Protein AF-X0XQI9-F1 (afdb_monomer_lite)

Structure (mmCIF, N/CA/C/O backbone):
data_AF-X0XQI9-F1
#
_entry.id   AF-X0XQI9-F1
#
loop_
_atom_site.group_PDB
_atom_site.id
_atom_site.type_symbol
_atom_site.label_atom_id
_atom_site.label_alt_id
_atom_site.label_comp_id
_atom_site.label_asym_id
_atom_site.label_entity_id
_atom_site.label_seq_id
_atom_site.pdbx_PDB_ins_code
_atom_site.Cartn_x
_atom_site.Cartn_y
_atom_site.Cartn_z
_atom_site.occupancy
_atom_site.B_iso_or_equiv
_atom_site.auth_seq_id
_atom_site.auth_comp_id
_atom_site.auth_asym_id
_atom_site.auth_atom_id
_atom_site.pdbx_PDB_model_num
ATOM 1 N N . ASN A 1 1 ? 28.203 -11.768 -22.703 1.00 78.81 1 ASN A N 1
ATOM 2 C CA . ASN A 1 1 ? 27.699 -11.553 -24.086 1.00 78.81 1 ASN A CA 1
ATOM 3 C C . ASN A 1 1 ? 28.537 -12.209 -25.197 1.00 78.81 1 ASN A C 1
ATOM 5 O O . ASN A 1 1 ? 28.387 -11.831 -26.352 1.00 78.81 1 ASN A O 1
ATOM 9 N N . SER A 1 2 ? 29.379 -13.210 -24.910 1.00 79.00 2 SER A N 1
ATOM 10 C CA . SER A 1 2 ? 30.274 -13.832 -25.907 1.00 79.00 2 SER A CA 1
ATOM 11 C C . SER A 1 2 ? 29.548 -14.669 -26.968 1.00 79.00 2 SER A C 1
ATOM 13 O O . SER A 1 2 ? 29.953 -14.657 -28.125 1.00 79.00 2 SER A O 1
ATOM 15 N N . LEU A 1 3 ? 28.461 -15.357 -26.597 1.00 85.12 3 LEU A N 1
ATOM 16 C CA . LEU A 1 3 ? 27.652 -16.151 -27.530 1.00 85.12 3 LEU A CA 1
ATOM 17 C C . LEU A 1 3 ? 26.965 -15.277 -28.589 1.00 85.12 3 LEU A C 1
ATOM 19 O O . LEU A 1 3 ? 27.080 -15.564 -29.774 1.00 85.12 3 LEU A O 1
ATOM 23 N N . LEU A 1 4 ? 26.305 -14.193 -28.161 1.00 86.00 4 LEU A N 1
ATOM 24 C CA . LEU A 1 4 ? 25.612 -13.268 -29.064 1.00 86.00 4 LEU A CA 1
ATOM 25 C C . LEU A 1 4 ? 26.575 -12.647 -30.079 1.00 86.00 4 LEU A C 1
ATOM 27 O O . LEU A 1 4 ? 26.269 -12.611 -31.264 1.00 86.00 4 LEU A O 1
ATOM 31 N N . ARG A 1 5 ? 27.745 -12.179 -29.617 1.00 83.00 5 ARG A N 1
ATOM 32 C CA . ARG A 1 5 ? 28.761 -11.602 -30.508 1.00 83.00 5 ARG A CA 1
ATOM 33 C C . ARG A 1 5 ? 29.170 -12.616 -31.573 1.00 83.00 5 ARG A C 1
ATOM 35 O O . ARG A 1 5 ? 28.972 -12.335 -32.744 1.00 83.00 5 ARG A O 1
ATOM 42 N N . ARG A 1 6 ? 29.537 -13.834 -31.156 1.00 87.31 6 ARG A N 1
ATOM 43 C CA . ARG A 1 6 ? 29.894 -14.935 -32.063 1.00 87.31 6 ARG A CA 1
ATOM 44 C C . ARG A 1 6 ? 28.815 -15.240 -33.101 1.00 87.31 6 ARG A C 1
ATOM 46 O O . ARG A 1 6 ? 29.120 -15.447 -34.266 1.00 87.31 6 ARG A O 1
ATOM 53 N N . GLN A 1 7 ? 27.553 -15.285 -32.679 1.00 90.00 7 GLN A N 1
ATOM 54 C CA . GLN A 1 7 ? 26.430 -15.565 -33.579 1.00 90.00 7 GLN A CA 1
ATOM 55 C C . GLN A 1 7 ? 26.201 -14.455 -34.606 1.00 90.00 7 GLN A C 1
ATOM 57 O O . GLN A 1 7 ? 25.703 -14.728 -35.692 1.00 90.00 7 GLN A O 1
ATOM 62 N N . LEU A 1 8 ? 26.571 -13.220 -34.272 1.00 91.25 8 LEU A N 1
ATOM 63 C CA . LEU A 1 8 ? 26.420 -12.072 -35.152 1.00 91.25 8 LEU A CA 1
ATOM 64 C C . LEU A 1 8 ? 27.721 -11.694 -35.876 1.00 91.25 8 LEU A C 1
ATOM 66 O O . LEU A 1 8 ? 27.702 -10.721 -36.616 1.00 91.25 8 LEU A O 1
ATOM 70 N N . ASP A 1 9 ? 28.846 -12.391 -35.694 1.00 89.56 9 ASP A N 1
ATOM 71 C CA . ASP A 1 9 ? 30.149 -11.957 -36.236 1.00 89.56 9 ASP A CA 1
ATOM 72 C C . ASP A 1 9 ? 30.117 -11.741 -37.760 1.00 89.56 9 ASP A C 1
ATOM 74 O O . ASP A 1 9 ? 30.654 -10.744 -38.249 1.00 89.56 9 ASP A O 1
ATOM 78 N N . ALA A 1 10 ? 29.421 -12.628 -38.482 1.00 91.56 10 ALA A N 1
ATOM 79 C CA . ALA A 1 10 ? 29.258 -12.588 -39.936 1.00 91.56 10 ALA A CA 1
ATOM 80 C C . ALA A 1 10 ? 28.169 -11.612 -40.432 1.00 91.56 10 ALA A C 1
ATOM 82 O O . ALA A 1 10 ? 28.030 -11.424 -41.637 1.00 91.56 10 ALA A O 1
ATOM 83 N N . VAL A 1 11 ? 27.393 -11.000 -39.530 1.00 92.88 11 VAL A N 1
ATOM 84 C CA . VAL A 1 11 ? 26.334 -10.042 -39.884 1.00 92.88 11 VAL A CA 1
ATOM 85 C C . VAL A 1 11 ? 26.951 -8.654 -40.068 1.00 92.88 11 VAL A C 1
ATOM 87 O O . VAL A 1 11 ? 27.634 -8.145 -39.166 1.00 92.88 11 VAL A O 1
ATOM 90 N N . ALA A 1 12 ? 26.713 -8.047 -41.234 1.00 91.44 12 ALA A N 1
ATOM 91 C CA . ALA A 1 12 ? 27.174 -6.700 -41.567 1.00 91.44 12 ALA A CA 1
ATOM 92 C C . ALA A 1 12 ? 26.552 -5.652 -40.633 1.00 91.44 12 ALA A C 1
ATOM 94 O O . ALA A 1 12 ? 25.431 -5.830 -40.172 1.00 91.44 12 ALA A O 1
ATOM 95 N N . ASP A 1 13 ? 27.250 -4.546 -40.361 1.00 84.88 13 ASP A N 1
ATOM 96 C CA . ASP A 1 13 ? 26.846 -3.582 -39.319 1.00 84.88 13 ASP A CA 1
ATOM 97 C C . ASP A 1 13 ? 25.447 -2.988 -39.527 1.00 84.88 13 ASP A C 1
ATOM 99 O O . ASP A 1 13 ? 24.700 -2.842 -38.561 1.00 84.88 13 ASP A O 1
ATOM 103 N N . GLY A 1 14 ? 25.055 -2.743 -40.780 1.00 85.00 14 GLY A N 1
ATOM 104 C CA . GLY A 1 14 ? 23.719 -2.251 -41.135 1.00 85.00 14 GLY A CA 1
ATOM 105 C C . GLY A 1 14 ? 22.587 -3.278 -41.000 1.00 85.00 14 GLY A C 1
ATOM 106 O O . GLY A 1 14 ? 21.424 -2.911 -41.108 1.00 85.00 14 GLY A O 1
ATOM 107 N N . GLU A 1 15 ? 22.902 -4.551 -40.748 1.00 91.25 15 GLU A N 1
ATOM 108 C CA . GLU A 1 15 ? 21.934 -5.658 -40.691 1.00 91.25 15 GLU A CA 1
ATOM 109 C C . GLU A 1 15 ? 21.766 -6.225 -39.270 1.00 91.25 15 GLU A C 1
ATOM 111 O O . GLU A 1 15 ? 21.081 -7.223 -39.053 1.00 91.25 15 GLU A O 1
ATOM 116 N N . ARG A 1 16 ? 22.366 -5.580 -38.261 1.00 94.81 16 ARG A N 1
ATOM 117 C CA . ARG A 1 16 ? 22.361 -6.033 -36.855 1.00 94.81 16 ARG A CA 1
ATOM 118 C C . ARG A 1 16 ? 21.150 -5.534 -36.067 1.00 94.81 16 ARG A C 1
ATOM 120 O O . ARG A 1 16 ? 21.260 -5.288 -34.863 1.00 94.81 16 ARG A O 1
ATOM 127 N N . SER A 1 17 ? 20.011 -5.351 -36.733 1.00 95.19 17 SER A N 1
ATOM 128 C CA . SER A 1 17 ? 18.777 -4.906 -36.084 1.00 95.19 17 SER A CA 1
ATOM 129 C C . SER A 1 17 ? 18.359 -5.884 -34.990 1.00 95.19 17 SER A C 1
ATOM 131 O O . SER A 1 17 ? 18.402 -7.101 -35.181 1.00 95.19 17 SER A O 1
ATOM 133 N N . ALA A 1 18 ? 17.923 -5.359 -33.855 1.00 94.94 18 ALA A N 1
ATOM 134 C CA . ALA A 1 18 ? 17.423 -6.137 -32.739 1.00 94.94 18 ALA A CA 1
ATOM 135 C C . ALA A 1 18 ? 16.281 -5.405 -32.039 1.00 94.94 18 ALA A C 1
ATOM 137 O O . ALA A 1 18 ? 16.065 -4.206 -32.206 1.00 94.94 18 ALA A O 1
ATOM 138 N N . GLN A 1 19 ? 15.553 -6.141 -31.209 1.00 96.00 19 GLN A N 1
ATOM 139 C CA . GLN A 1 19 ? 14.561 -5.550 -30.329 1.00 96.00 19 GLN A CA 1
ATOM 140 C C . GLN A 1 19 ? 14.581 -6.224 -28.967 1.00 96.00 19 GLN A C 1
ATOM 142 O O . GLN A 1 19 ? 14.690 -7.448 -28.862 1.00 96.00 19 GLN A O 1
ATOM 147 N N . PHE A 1 20 ? 14.417 -5.426 -27.919 1.00 96.00 20 PHE A N 1
ATOM 148 C CA . PHE A 1 20 ? 14.023 -5.942 -26.619 1.00 96.00 20 PHE A CA 1
ATOM 149 C C . PHE A 1 20 ? 12.506 -5.942 -26.501 1.00 96.00 20 PHE A C 1
ATOM 151 O O . PHE A 1 20 ? 11.838 -4.986 -26.889 1.00 96.00 20 PHE A O 1
ATOM 158 N N . VAL A 1 21 ? 11.970 -7.022 -25.936 1.00 96.75 21 VAL A N 1
ATOM 159 C CA . VAL A 1 21 ? 10.534 -7.232 -25.738 1.00 96.75 21 VAL A CA 1
ATOM 160 C C . VAL A 1 21 ? 10.293 -7.578 -24.275 1.00 96.75 21 VAL A C 1
ATOM 162 O O . VAL A 1 21 ? 10.964 -8.445 -23.720 1.00 96.75 21 VAL A O 1
ATOM 165 N N . CYS A 1 22 ? 9.345 -6.898 -23.635 1.00 96.56 22 CYS A N 1
ATOM 166 C CA . CYS A 1 22 ? 8.870 -7.219 -22.291 1.00 96.56 22 CYS A CA 1
ATOM 167 C C . CYS A 1 22 ? 7.381 -7.507 -22.374 1.00 96.56 22 CYS A C 1
ATOM 169 O O . CYS A 1 22 ? 6.627 -6.689 -22.896 1.00 96.56 22 CYS A O 1
ATOM 171 N N . VAL A 1 23 ? 6.963 -8.647 -21.828 1.00 97.44 23 VAL A N 1
ATOM 172 C CA . VAL A 1 23 ? 5.553 -8.916 -21.563 1.00 97.44 23 VAL A CA 1
ATOM 173 C C . VAL A 1 23 ? 5.329 -8.817 -20.061 1.00 97.44 23 VAL A C 1
ATOM 175 O O . VAL A 1 23 ? 5.962 -9.542 -19.295 1.00 97.44 23 VAL A O 1
ATOM 178 N N . ALA A 1 24 ? 4.449 -7.913 -19.644 1.00 96.56 24 ALA A N 1
ATOM 179 C CA . ALA A 1 24 ? 3.952 -7.849 -18.277 1.00 96.56 24 ALA A CA 1
ATOM 180 C C . ALA A 1 24 ? 2.593 -8.550 -18.220 1.00 96.56 24 ALA A C 1
ATOM 182 O O . ALA A 1 24 ? 1.775 -8.376 -19.122 1.00 96.56 24 ALA A O 1
ATOM 183 N N . ALA A 1 25 ? 2.347 -9.325 -17.166 1.00 95.75 25 ALA A N 1
ATOM 184 C CA . ALA A 1 25 ? 1.085 -10.021 -16.944 1.00 95.75 25 ALA A CA 1
ATOM 185 C C . ALA A 1 25 ? 0.472 -9.594 -15.605 1.00 95.75 25 ALA A C 1
ATOM 187 O O . ALA A 1 25 ? 1.177 -9.496 -14.601 1.00 95.75 25 ALA A O 1
ATOM 188 N N . LEU A 1 26 ? -0.837 -9.359 -15.599 1.00 93.81 26 LEU A N 1
ATOM 189 C CA . LEU A 1 26 ? -1.641 -9.038 -14.427 1.00 93.81 26 LEU A CA 1
ATOM 190 C C . LEU A 1 26 ? -2.776 -10.054 -14.317 1.00 93.81 26 LEU A C 1
ATOM 192 O O . LEU A 1 26 ? -3.633 -10.126 -15.197 1.00 93.81 26 LEU A O 1
ATOM 196 N N . ALA A 1 27 ? -2.772 -10.828 -13.234 1.00 92.06 27 ALA A N 1
ATOM 197 C CA . ALA A 1 27 ? -3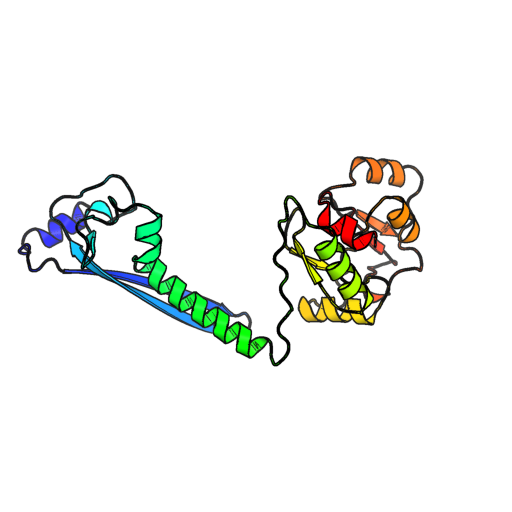.793 -11.824 -12.939 1.00 92.06 27 ALA A CA 1
ATOM 198 C C . ALA A 1 27 ? -4.671 -11.353 -11.775 1.00 92.06 27 ALA A C 1
ATOM 200 O O . ALA A 1 27 ? -4.164 -10.989 -10.712 1.00 92.06 27 ALA A O 1
ATOM 201 N N . PHE A 1 28 ? -5.985 -11.374 -11.977 1.00 84.25 28 PHE A N 1
ATOM 202 C CA . PHE A 1 28 ? -6.972 -11.039 -10.960 1.00 84.25 28 PHE A CA 1
ATOM 203 C C . PHE A 1 28 ? -7.476 -12.297 -10.236 1.00 84.25 28 PHE A C 1
ATOM 205 O O . PHE A 1 28 ? -7.548 -13.370 -10.837 1.00 84.25 28 PHE A O 1
ATOM 212 N N . PRO A 1 29 ? -7.895 -12.183 -8.959 1.00 80.94 29 PRO A N 1
ATOM 213 C CA . PRO A 1 29 ? -8.465 -13.308 -8.211 1.00 80.94 29 PRO A CA 1
ATOM 214 C C . PRO A 1 29 ? -9.736 -13.912 -8.825 1.00 80.94 29 PRO A C 1
ATOM 216 O O . PRO A 1 29 ? -10.082 -15.042 -8.506 1.00 80.94 29 PRO A O 1
ATOM 219 N N . ASP A 1 30 ? -10.438 -13.165 -9.680 1.00 82.19 30 ASP A N 1
ATOM 220 C CA . ASP A 1 30 ? -11.626 -13.627 -10.408 1.00 82.19 30 ASP A CA 1
ATOM 221 C C . ASP A 1 30 ? -11.290 -14.394 -11.702 1.00 82.19 30 ASP A C 1
ATOM 223 O O . ASP A 1 30 ? -12.188 -14.756 -12.459 1.00 82.19 30 ASP A O 1
ATOM 227 N N . GLY A 1 31 ? -10.003 -14.648 -11.958 1.00 86.31 31 GLY A N 1
ATOM 228 C CA . GLY A 1 31 ? -9.518 -15.397 -13.114 1.00 86.31 31 GLY A CA 1
ATOM 229 C C . GLY A 1 31 ? -9.230 -14.547 -14.350 1.00 86.31 31 GLY A C 1
ATOM 230 O O . GLY A 1 31 ? -8.713 -15.081 -15.332 1.00 86.31 31 GLY A O 1
ATOM 231 N N . ARG A 1 32 ? -9.507 -13.235 -14.335 1.00 88.06 32 ARG A N 1
ATOM 232 C CA . ARG A 1 32 ? -9.148 -12.365 -15.463 1.00 88.06 32 ARG A CA 1
ATOM 233 C C . ARG A 1 32 ? -7.635 -12.201 -15.568 1.00 88.06 32 ARG A C 1
ATOM 235 O O . ARG A 1 32 ? -6.943 -12.006 -14.570 1.00 88.06 32 ARG A O 1
ATOM 242 N N . LEU A 1 33 ? -7.134 -12.244 -16.798 1.00 93.25 33 LEU A N 1
ATOM 243 C CA . LEU A 1 33 ? -5.720 -12.108 -17.123 1.00 93.25 33 LEU A CA 1
ATOM 244 C C . LEU A 1 33 ? -5.544 -11.011 -18.169 1.00 93.25 33 LEU A C 1
ATOM 246 O O . LEU A 1 33 ? -6.180 -11.043 -19.220 1.00 93.25 33 LEU A O 1
ATOM 250 N N . TYR A 1 34 ? -4.641 -10.078 -17.894 1.00 94.31 34 TYR A N 1
ATOM 251 C CA . TYR A 1 34 ? -4.245 -9.036 -18.831 1.00 94.31 34 TYR A CA 1
ATOM 252 C C . TYR A 1 34 ? -2.754 -9.134 -19.089 1.00 94.31 34 TYR A C 1
ATOM 254 O O . TYR A 1 34 ? -1.964 -9.332 -18.168 1.00 94.31 34 TYR A O 1
ATOM 262 N N . THR A 1 35 ? -2.362 -8.960 -20.344 1.00 97.06 35 THR A N 1
ATOM 263 C CA . THR A 1 35 ? -0.955 -8.896 -20.727 1.00 97.06 35 THR A CA 1
ATOM 264 C C . THR A 1 35 ? -0.696 -7.641 -21.529 1.00 97.06 35 THR A C 1
ATOM 266 O O . THR A 1 35 ? -1.463 -7.316 -22.434 1.00 97.06 35 THR A O 1
ATOM 269 N N . THR A 1 36 ? 0.410 -6.967 -21.248 1.00 97.75 36 THR A N 1
ATOM 270 C CA . THR A 1 36 ? 0.906 -5.868 -22.074 1.00 97.75 36 THR A CA 1
ATOM 271 C C . THR A 1 36 ? 2.274 -6.218 -22.613 1.00 97.75 36 THR A C 1
ATOM 273 O O . THR A 1 36 ? 3.059 -6.896 -21.955 1.00 97.75 36 THR A O 1
ATOM 276 N N . ARG A 1 37 ? 2.555 -5.767 -23.833 1.00 97.81 37 ARG A N 1
ATOM 277 C CA . ARG A 1 37 ? 3.814 -6.015 -24.523 1.00 97.81 37 ARG A CA 1
ATOM 278 C C . ARG A 1 37 ? 4.457 -4.679 -24.853 1.00 97.81 37 ARG A C 1
ATOM 280 O O . ARG A 1 37 ? 3.886 -3.894 -25.599 1.00 97.81 37 ARG A O 1
ATOM 287 N N . GLY A 1 38 ? 5.617 -4.426 -24.268 1.00 97.06 38 GLY A N 1
ATOM 288 C CA . GLY A 1 38 ? 6.461 -3.292 -24.605 1.00 97.06 38 GLY A CA 1
ATOM 289 C C . GLY A 1 38 ? 7.634 -3.749 -25.452 1.00 97.06 38 GLY A C 1
ATOM 290 O O . GLY A 1 38 ? 8.214 -4.807 -25.203 1.00 97.06 38 GLY A O 1
ATOM 291 N N . GLU A 1 39 ? 7.976 -2.950 -26.453 1.00 97.38 39 GLU A N 1
ATOM 292 C CA . GLU A 1 39 ? 9.070 -3.223 -27.376 1.00 97.38 39 GLU A CA 1
ATOM 293 C C . GLU A 1 39 ? 9.970 -1.999 -27.476 1.00 97.38 39 GLU A C 1
ATOM 295 O O . GLU A 1 39 ? 9.509 -0.865 -27.380 1.00 97.38 39 GLU A O 1
ATOM 300 N N . CYS A 1 40 ? 11.261 -2.239 -27.659 1.00 97.00 40 CYS A N 1
ATOM 301 C CA . CYS A 1 40 ? 12.231 -1.206 -27.974 1.00 97.00 40 CYS A CA 1
ATOM 302 C C . CYS A 1 40 ? 13.148 -1.753 -29.060 1.00 97.00 40 CYS A C 1
ATOM 304 O O . CYS A 1 40 ? 13.773 -2.799 -28.864 1.00 97.00 40 CYS A O 1
ATOM 306 N N . ARG A 1 41 ? 13.160 -1.080 -30.209 1.00 97.25 41 ARG A N 1
ATOM 307 C CA . ARG A 1 41 ? 13.982 -1.427 -31.368 1.00 97.25 41 ARG A CA 1
ATOM 308 C C . ARG A 1 41 ? 15.323 -0.711 -31.300 1.00 97.25 41 ARG A C 1
ATOM 310 O O . ARG A 1 41 ? 15.459 0.300 -30.612 1.00 97.25 41 ARG A O 1
ATOM 317 N N . GLY A 1 42 ? 16.308 -1.298 -31.955 1.00 96.00 42 GLY A N 1
ATOM 318 C CA . GLY A 1 42 ? 17.670 -0.809 -31.969 1.00 96.00 42 GLY A CA 1
ATOM 319 C C . GLY A 1 42 ? 18.576 -1.716 -32.781 1.00 96.00 42 GLY A C 1
ATOM 320 O O . GLY A 1 42 ? 18.129 -2.565 -33.557 1.00 96.00 42 GLY A O 1
ATOM 321 N N . VAL A 1 43 ? 19.871 -1.585 -32.541 1.00 96.00 43 VAL A N 1
ATOM 322 C CA . VAL A 1 43 ? 20.911 -2.400 -33.165 1.00 96.00 43 VAL A CA 1
ATOM 323 C C . VAL A 1 43 ? 21.855 -2.973 -32.116 1.00 96.00 43 VAL A C 1
ATOM 325 O O . VAL A 1 43 ? 22.035 -2.414 -31.032 1.00 96.00 43 VAL A O 1
ATOM 328 N N . ILE A 1 44 ? 22.470 -4.111 -32.435 1.00 96.06 44 ILE A N 1
ATOM 329 C CA . ILE A 1 44 ? 23.515 -4.710 -31.603 1.00 96.06 44 ILE A CA 1
ATOM 330 C C . ILE A 1 44 ? 24.883 -4.240 -32.086 1.00 96.06 44 ILE A C 1
ATOM 332 O O . ILE A 1 44 ? 25.317 -4.595 -33.180 1.00 96.06 44 ILE A O 1
ATOM 336 N N . LEU A 1 45 ? 25.602 -3.511 -31.239 1.00 94.12 45 LEU A N 1
ATOM 337 C CA . LEU A 1 45 ? 26.974 -3.083 -31.487 1.00 94.12 45 LEU A CA 1
ATOM 338 C C . LEU A 1 45 ? 27.944 -4.276 -31.512 1.00 94.12 45 LEU A C 1
ATOM 340 O O . LEU A 1 45 ? 27.672 -5.351 -30.966 1.00 94.12 45 LEU A O 1
ATOM 344 N N . ARG A 1 46 ? 29.108 -4.096 -32.146 1.00 91.56 46 ARG A N 1
ATOM 345 C CA . ARG A 1 46 ? 30.200 -5.087 -32.096 1.00 91.56 46 ARG A CA 1
ATOM 346 C C . ARG A 1 46 ? 30.857 -5.118 -30.721 1.00 91.56 46 ARG A C 1
ATOM 348 O O . ARG A 1 46 ? 31.061 -6.184 -30.134 1.00 91.56 46 ARG A O 1
ATOM 355 N N . GLU A 1 47 ? 31.126 -3.936 -30.187 1.00 91.19 47 GLU A N 1
ATOM 356 C CA . GLU A 1 47 ? 31.747 -3.742 -28.887 1.00 91.19 47 GLU A CA 1
ATOM 357 C C . GLU A 1 47 ? 30.752 -3.145 -27.904 1.00 91.19 47 GLU A C 1
ATOM 359 O O . GLU A 1 47 ? 29.848 -2.401 -28.270 1.00 91.19 47 GLU A O 1
ATOM 364 N N . GLY A 1 48 ? 30.884 -3.560 -26.647 1.00 92.00 48 GLY A N 1
ATOM 365 C CA . GLY A 1 48 ? 29.997 -3.095 -25.596 1.00 92.00 48 GLY A CA 1
ATOM 366 C C . GLY A 1 48 ? 30.502 -1.765 -25.068 1.00 92.00 48 GLY A C 1
ATOM 367 O O . GLY A 1 48 ? 31.709 -1.627 -24.879 1.00 92.00 48 GLY A O 1
ATOM 368 N N . ARG A 1 49 ? 29.596 -0.830 -24.803 1.00 95.44 49 ARG A N 1
ATOM 369 C CA . ARG A 1 49 ? 29.901 0.464 -24.197 1.00 95.44 49 ARG A CA 1
ATOM 370 C C . ARG A 1 49 ? 29.154 0.624 -22.874 1.00 95.44 49 ARG A C 1
ATOM 372 O O . ARG A 1 49 ? 28.164 -0.059 -22.636 1.00 95.44 49 ARG A O 1
ATOM 379 N N . GLY A 1 50 ? 29.650 1.509 -22.013 1.00 92.31 50 GLY A N 1
ATOM 380 C CA . GLY A 1 50 ? 29.091 1.739 -20.680 1.00 92.31 50 GLY A CA 1
ATOM 381 C C . GLY A 1 50 ? 29.394 0.637 -19.661 1.00 92.31 50 GLY A C 1
ATOM 382 O O . GLY A 1 50 ? 29.894 -0.442 -19.982 1.00 92.31 50 GLY A O 1
ATOM 383 N N . SER A 1 51 ? 29.101 0.937 -18.398 1.00 88.06 51 SER A N 1
ATOM 384 C CA . SER A 1 51 ? 29.332 0.050 -17.248 1.00 88.06 51 SER A CA 1
ATOM 385 C C . SER A 1 51 ? 28.048 -0.312 -16.493 1.00 88.06 51 SER A C 1
ATOM 387 O O . SER A 1 51 ? 28.088 -1.156 -15.597 1.00 88.06 51 SER A O 1
ATOM 389 N N . GLY A 1 52 ? 26.916 0.309 -16.839 1.00 83.31 52 GLY A N 1
ATOM 390 C CA . GLY A 1 52 ? 25.621 0.074 -16.211 1.00 83.31 52 GLY A CA 1
ATOM 391 C C . GLY A 1 52 ? 24.804 -1.049 -16.857 1.00 83.31 52 GLY A C 1
ATOM 392 O O . GLY A 1 52 ? 25.206 -1.699 -17.820 1.00 83.31 52 GLY A O 1
ATOM 393 N N . GLY A 1 53 ? 23.593 -1.252 -16.339 1.00 81.75 53 GLY A N 1
ATOM 394 C CA . GLY A 1 53 ? 22.624 -2.188 -16.915 1.00 81.75 53 GLY A CA 1
ATOM 395 C C . GLY A 1 53 ? 22.895 -3.669 -16.625 1.00 81.75 53 GLY A C 1
ATOM 396 O O . GLY A 1 53 ? 23.683 -4.033 -15.758 1.00 81.75 53 GLY A O 1
ATOM 397 N N . PHE A 1 54 ? 22.168 -4.541 -17.321 1.00 83.50 54 PHE A N 1
ATOM 398 C CA . PHE A 1 54 ? 22.230 -5.993 -17.174 1.00 83.50 54 PHE A CA 1
ATOM 399 C C . PHE A 1 54 ? 22.224 -6.682 -18.544 1.00 83.50 54 PHE A C 1
ATOM 401 O O . PHE A 1 54 ? 21.532 -6.267 -19.472 1.00 83.50 54 PHE A O 1
ATOM 408 N N . GLY A 1 55 ? 22.957 -7.790 -18.668 1.00 88.19 55 GLY A N 1
ATOM 409 C CA . GLY A 1 55 ? 22.928 -8.630 -19.865 1.00 88.19 55 GLY A CA 1
ATOM 410 C C . GLY A 1 55 ? 23.416 -7.896 -21.116 1.00 88.19 55 GLY A C 1
ATOM 411 O O . GLY A 1 55 ? 24.587 -7.534 -21.211 1.00 88.19 55 GLY A O 1
ATOM 412 N N . TYR A 1 56 ? 22.527 -7.715 -22.092 1.00 92.75 56 TYR A N 1
ATOM 413 C CA . TYR A 1 56 ? 22.845 -7.158 -23.411 1.00 92.75 56 TYR A CA 1
ATOM 414 C C . TYR A 1 56 ? 22.857 -5.626 -23.463 1.00 92.75 56 TYR A C 1
ATOM 416 O O . TYR A 1 56 ? 23.184 -5.078 -24.511 1.00 92.75 56 TYR A O 1
ATOM 424 N N . ASP A 1 57 ? 22.549 -4.943 -22.358 1.00 93.69 57 ASP A N 1
ATOM 425 C CA . ASP A 1 57 ? 22.487 -3.478 -22.297 1.00 93.69 57 ASP A CA 1
ATOM 426 C C . ASP A 1 57 ? 23.739 -2.766 -22.845 1.00 93.69 57 ASP A C 1
ATOM 428 O O . ASP A 1 57 ? 23.556 -1.816 -23.603 1.00 93.69 57 ASP A O 1
ATOM 432 N N . PRO A 1 58 ? 24.986 -3.228 -22.586 1.00 95.25 58 PRO A N 1
ATOM 433 C CA . PRO A 1 58 ? 26.179 -2.597 -23.158 1.00 95.25 58 PRO A CA 1
ATOM 434 C C . PRO A 1 58 ? 26.285 -2.702 -24.676 1.00 95.25 58 PRO A C 1
ATOM 436 O O . PRO A 1 58 ? 27.074 -1.999 -25.289 1.00 95.25 58 PRO A O 1
ATOM 439 N N . LEU A 1 59 ? 25.558 -3.631 -25.294 1.00 94.94 59 LEU A N 1
ATOM 440 C CA . LEU A 1 59 ? 25.617 -3.887 -26.731 1.00 94.94 59 LEU A CA 1
ATOM 441 C C . LEU A 1 59 ? 24.414 -3.339 -27.486 1.00 94.94 59 LEU A C 1
ATOM 443 O O . LEU A 1 59 ? 24.457 -3.308 -28.708 1.00 94.94 59 LEU A O 1
ATOM 447 N N . PHE A 1 60 ? 23.341 -2.965 -26.799 1.00 96.12 60 PHE A N 1
ATOM 448 C CA . PHE A 1 60 ? 22.105 -2.549 -27.441 1.00 96.12 60 PHE A CA 1
ATOM 449 C C . PHE A 1 60 ? 22.056 -1.026 -27.551 1.00 96.12 60 PHE A C 1
ATOM 451 O O . PHE A 1 60 ? 22.009 -0.330 -26.534 1.00 96.12 60 PHE A O 1
ATOM 458 N N . LEU A 1 61 ? 22.064 -0.533 -28.789 1.00 95.94 61 LEU A N 1
ATOM 459 C CA . LEU A 1 61 ? 21.868 0.871 -29.127 1.00 95.94 61 LEU A CA 1
ATOM 460 C C . LEU A 1 61 ? 20.417 1.059 -29.603 1.00 95.94 61 LEU A C 1
ATOM 462 O O . LEU A 1 61 ? 20.088 0.566 -30.683 1.00 95.94 61 LEU A O 1
ATOM 466 N N . PRO A 1 62 ? 19.534 1.688 -28.809 1.00 96.38 62 PRO A N 1
ATOM 467 C CA . PRO A 1 62 ? 18.139 1.891 -29.187 1.00 96.38 62 PRO A CA 1
ATOM 468 C C . PRO A 1 62 ? 17.996 2.924 -30.311 1.00 96.38 62 PRO A C 1
ATOM 470 O O . PRO A 1 62 ? 18.775 3.872 -30.404 1.00 96.38 62 PRO A O 1
ATOM 473 N N . ASP A 1 63 ? 16.961 2.765 -31.135 1.00 95.44 63 ASP A N 1
ATOM 474 C CA . ASP A 1 63 ? 16.670 3.689 -32.233 1.00 95.44 63 ASP A CA 1
ATOM 475 C C . ASP A 1 63 ? 16.461 5.122 -31.711 1.00 95.44 63 ASP A C 1
ATOM 477 O O . ASP A 1 63 ? 15.694 5.348 -30.772 1.00 95.44 63 ASP A O 1
ATOM 481 N N . GLY A 1 64 ? 17.114 6.097 -32.349 1.00 94.06 64 GLY A N 1
ATOM 482 C CA . GLY A 1 64 ? 17.002 7.517 -31.993 1.00 94.06 64 GLY A CA 1
ATOM 483 C C . GLY A 1 64 ? 17.904 7.976 -30.842 1.00 94.06 64 GLY A C 1
ATOM 484 O O . GLY A 1 64 ? 17.738 9.102 -30.376 1.00 94.06 64 GLY A O 1
ATOM 485 N N . TYR A 1 65 ? 18.847 7.140 -30.398 1.00 94.44 65 TYR A N 1
ATOM 486 C CA . TYR A 1 65 ? 19.825 7.476 -29.363 1.00 94.44 65 TYR A CA 1
ATOM 487 C C . TYR A 1 65 ? 21.245 7.113 -29.796 1.00 94.44 65 TYR A C 1
ATOM 489 O O . TYR A 1 65 ? 21.452 6.138 -30.514 1.00 94.44 65 TYR A O 1
ATOM 497 N N . ASP A 1 66 ? 22.222 7.858 -29.277 1.00 95.19 66 ASP A N 1
ATOM 498 C CA . ASP A 1 66 ? 23.652 7.594 -29.488 1.00 95.19 66 ASP A CA 1
ATOM 499 C C . ASP A 1 66 ? 24.293 6.802 -28.335 1.00 95.19 66 ASP A C 1
ATOM 501 O O . ASP A 1 66 ? 25.427 6.333 -28.453 1.00 95.19 66 ASP A O 1
ATOM 505 N N . GLU A 1 67 ? 23.561 6.608 -27.238 1.00 96.00 67 GLU A N 1
ATOM 506 C CA . GLU A 1 67 ? 23.996 5.918 -26.022 1.00 96.00 67 GLU A CA 1
ATOM 507 C C . GLU A 1 67 ? 23.380 4.519 -25.931 1.00 96.00 67 GLU A C 1
ATOM 509 O O . GLU A 1 67 ? 22.193 4.321 -26.191 1.00 96.00 67 GLU A O 1
ATOM 514 N N . THR A 1 68 ? 24.169 3.528 -25.518 1.00 96.50 68 THR A N 1
ATOM 515 C CA . THR A 1 68 ? 23.631 2.197 -25.201 1.00 96.50 68 THR A CA 1
ATOM 516 C C . THR A 1 68 ? 22.829 2.220 -23.901 1.00 96.50 68 THR A C 1
ATOM 518 O O . THR A 1 68 ? 22.993 3.094 -23.050 1.00 96.50 68 THR A O 1
ATOM 521 N N . PHE A 1 69 ? 22.010 1.197 -23.658 1.00 95.50 69 PHE A N 1
ATOM 522 C CA . PHE A 1 69 ? 21.282 1.062 -22.388 1.00 95.50 69 PHE A CA 1
ATOM 523 C C . PHE A 1 69 ? 22.161 0.914 -21.136 1.00 95.50 69 PHE A C 1
ATOM 525 O O . PHE A 1 69 ? 21.628 0.977 -20.022 1.00 95.50 69 PHE A O 1
ATOM 532 N N . ALA A 1 70 ? 23.459 0.656 -21.293 1.00 95.38 70 ALA A N 1
ATOM 533 C CA . ALA A 1 70 ? 24.430 0.651 -20.199 1.00 95.38 70 ALA A CA 1
ATOM 534 C C . ALA A 1 70 ? 25.091 2.017 -19.959 1.00 95.38 70 ALA A C 1
ATOM 536 O O . ALA A 1 70 ? 25.698 2.209 -18.905 1.00 95.38 70 ALA A O 1
ATOM 537 N N . GLU A 1 71 ? 25.008 2.922 -20.935 1.00 96.25 71 GLU A N 1
ATOM 538 C CA . GLU A 1 71 ? 25.501 4.303 -20.861 1.00 96.25 71 GLU A CA 1
ATOM 539 C C . GLU A 1 71 ? 24.402 5.253 -20.378 1.00 96.25 71 GLU A C 1
ATOM 541 O O . GLU A 1 71 ? 24.684 6.150 -19.590 1.00 96.25 71 GLU A O 1
ATOM 546 N N . MET A 1 72 ? 23.151 5.003 -20.783 1.00 94.50 72 MET A N 1
ATOM 547 C CA . MET A 1 72 ? 22.001 5.808 -20.377 1.00 94.50 72 MET A CA 1
ATOM 548 C C . MET A 1 72 ? 21.844 5.883 -18.859 1.00 94.50 72 MET A C 1
ATOM 550 O O . MET A 1 72 ? 21.895 4.870 -18.148 1.00 94.50 72 MET A O 1
ATOM 554 N N . ASP A 1 73 ? 21.514 7.080 -18.382 1.00 92.56 73 ASP A N 1
ATOM 555 C CA . ASP A 1 73 ? 21.096 7.279 -17.006 1.00 92.56 73 ASP A CA 1
ATOM 556 C C . ASP A 1 73 ? 19.801 6.485 -16.694 1.00 92.56 73 ASP A C 1
ATOM 558 O O . ASP A 1 73 ? 18.976 6.213 -17.585 1.00 92.56 73 ASP A O 1
ATOM 562 N N . PRO A 1 74 ? 19.585 6.087 -15.424 1.00 87.94 74 PRO A N 1
ATOM 563 C CA . PRO A 1 74 ? 18.426 5.282 -15.052 1.00 87.94 74 PRO A CA 1
ATOM 564 C C . PRO A 1 74 ? 17.073 5.928 -15.372 1.00 87.94 74 PRO A C 1
ATOM 566 O O . PRO A 1 74 ? 16.123 5.204 -15.673 1.00 87.94 74 PRO A O 1
ATOM 569 N N . GLU A 1 75 ? 16.953 7.255 -15.308 1.00 89.00 75 GLU A N 1
ATOM 570 C CA . GLU A 1 75 ? 15.693 7.963 -15.541 1.00 89.00 75 GLU A CA 1
ATOM 571 C C . GLU A 1 75 ? 15.309 7.914 -17.022 1.00 89.00 75 GLU A C 1
ATOM 573 O O . GLU A 1 75 ? 14.193 7.507 -17.364 1.00 89.00 75 GLU A O 1
ATOM 578 N N . THR A 1 76 ? 16.252 8.218 -17.916 1.00 90.06 76 THR A N 1
ATOM 579 C CA . THR A 1 76 ? 16.044 8.123 -19.366 1.00 90.06 76 THR A CA 1
ATOM 580 C C . THR A 1 76 ? 15.693 6.700 -19.777 1.00 90.06 76 THR A C 1
ATOM 582 O O . THR A 1 76 ? 14.691 6.479 -20.464 1.00 90.06 76 THR A O 1
ATOM 585 N N . LYS A 1 77 ? 16.432 5.703 -19.284 1.00 89.81 77 LYS A N 1
ATOM 586 C CA . LYS A 1 77 ? 16.149 4.291 -19.568 1.00 89.81 77 LYS A CA 1
ATOM 587 C C . LYS A 1 7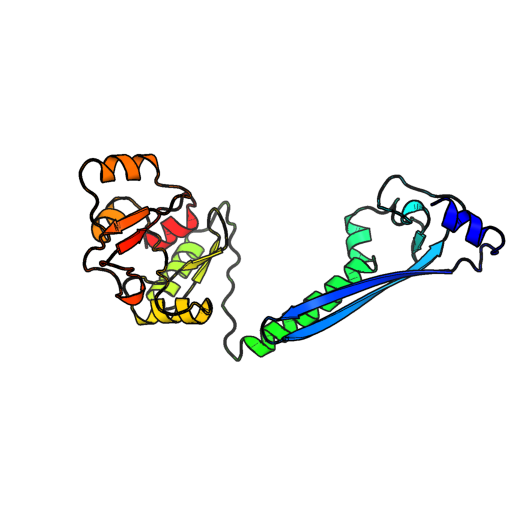7 ? 14.773 3.842 -19.060 1.00 89.81 77 LYS A C 1
ATOM 589 O O . LYS A 1 77 ? 14.069 3.089 -19.744 1.00 89.81 77 LYS A O 1
ATOM 594 N N . ASN A 1 78 ? 14.357 4.326 -17.889 1.00 88.62 78 ASN A N 1
ATOM 595 C CA . ASN A 1 78 ? 13.032 4.067 -17.315 1.00 88.62 78 ASN A CA 1
ATOM 596 C C . ASN A 1 78 ? 11.888 4.766 -18.060 1.00 88.62 78 ASN A C 1
ATOM 598 O O . ASN A 1 78 ? 10.724 4.502 -17.764 1.00 88.62 78 ASN A O 1
ATOM 602 N N . ARG A 1 79 ? 12.193 5.614 -19.041 1.00 89.12 79 ARG A N 1
ATOM 603 C CA . ARG A 1 79 ? 11.207 6.233 -19.927 1.00 89.12 79 ARG A CA 1
ATOM 604 C C . ARG A 1 79 ? 11.076 5.500 -21.262 1.00 89.12 79 ARG A C 1
ATOM 606 O O . ARG A 1 79 ? 9.967 5.415 -21.777 1.00 89.12 79 ARG A O 1
ATOM 613 N N . VAL A 1 80 ? 12.175 4.966 -21.803 1.00 91.31 80 VAL A N 1
ATOM 614 C CA . VAL A 1 80 ? 12.235 4.508 -23.210 1.00 91.31 80 VAL A CA 1
ATOM 615 C C . VAL A 1 80 ? 12.361 2.994 -23.373 1.00 91.31 80 VAL A C 1
ATOM 617 O O . VAL A 1 80 ? 12.107 2.456 -24.448 1.00 91.31 80 VAL A O 1
ATOM 620 N N . SER A 1 81 ? 12.758 2.274 -22.323 1.00 94.38 81 SER A N 1
ATOM 621 C CA . SER A 1 81 ? 12.969 0.831 -22.427 1.00 94.38 81 SER A CA 1
ATOM 622 C C . SER A 1 81 ? 11.666 0.060 -22.670 1.00 94.38 81 SER A C 1
ATOM 624 O O . SER A 1 81 ? 10.594 0.411 -22.184 1.00 94.38 81 SER A O 1
ATOM 626 N N . HIS A 1 82 ? 11.781 -1.086 -23.339 1.00 95.25 82 HIS A N 1
ATOM 627 C CA . HIS A 1 82 ? 10.703 -2.067 -23.516 1.00 95.25 82 HIS A CA 1
ATOM 628 C C . HIS A 1 82 ? 9.933 -2.387 -22.216 1.00 95.25 82 HIS A C 1
ATOM 630 O O . HIS A 1 82 ? 8.716 -2.552 -22.242 1.00 95.25 82 HIS A O 1
ATOM 636 N N . ARG A 1 83 ? 10.619 -2.439 -21.062 1.00 94.81 83 ARG A N 1
ATOM 637 C CA . ARG A 1 83 ? 9.987 -2.635 -19.744 1.00 94.81 83 ARG A CA 1
ATOM 638 C C . ARG A 1 83 ? 9.147 -1.434 -19.332 1.00 94.81 83 ARG A C 1
ATOM 640 O O . ARG A 1 83 ? 8.017 -1.619 -18.894 1.00 94.81 83 ARG A O 1
ATOM 647 N N . ALA A 1 84 ? 9.683 -0.224 -19.488 1.00 93.88 84 ALA A N 1
ATOM 648 C CA . ALA A 1 84 ? 8.954 1.007 -19.207 1.00 93.88 84 ALA A CA 1
ATOM 649 C C . ALA A 1 84 ? 7.673 1.090 -20.042 1.00 93.88 84 ALA A C 1
ATOM 651 O O . ALA A 1 84 ? 6.596 1.289 -19.486 1.00 93.88 84 ALA A O 1
ATOM 652 N N . VAL A 1 85 ? 7.773 0.820 -21.348 1.00 95.12 85 VAL A N 1
ATOM 653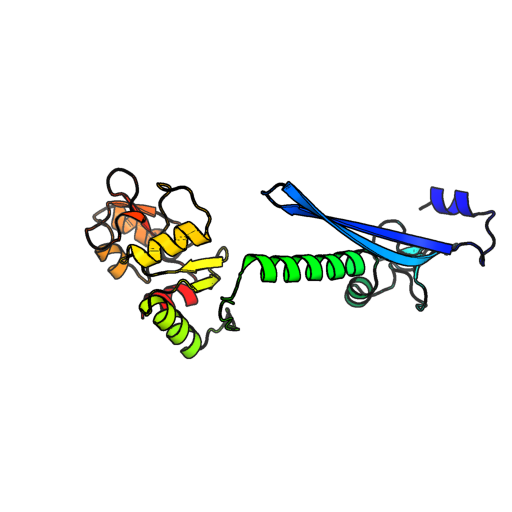 C CA . VAL A 1 85 ? 6.621 0.784 -22.259 1.00 95.12 85 VAL A CA 1
ATOM 654 C C . VAL A 1 85 ? 5.596 -0.262 -21.808 1.00 95.12 85 VAL A C 1
ATOM 656 O O . VAL A 1 85 ? 4.415 0.055 -21.668 1.00 95.12 85 VAL A O 1
ATOM 659 N N . ALA A 1 86 ? 6.028 -1.494 -21.509 1.00 96.75 86 ALA A N 1
ATOM 660 C CA . ALA A 1 86 ? 5.128 -2.550 -21.038 1.00 96.75 86 ALA A CA 1
ATOM 661 C C . ALA A 1 86 ? 4.387 -2.140 -19.752 1.00 96.75 86 ALA A C 1
ATOM 663 O O . ALA A 1 86 ? 3.176 -2.347 -19.640 1.00 96.75 86 ALA A O 1
ATOM 664 N N . MET A 1 87 ? 5.094 -1.519 -18.803 1.00 95.88 87 MET A N 1
ATOM 665 C CA . MET A 1 87 ? 4.532 -1.084 -17.522 1.00 95.88 87 MET A CA 1
ATOM 666 C C . MET A 1 87 ? 3.623 0.140 -17.651 1.00 95.88 87 MET A C 1
ATOM 668 O O . MET A 1 87 ? 2.603 0.200 -16.974 1.00 95.88 87 MET A O 1
ATOM 672 N N . GLN A 1 88 ? 3.925 1.086 -18.541 1.00 93.62 88 GLN A N 1
ATOM 673 C CA . GLN A 1 88 ? 3.037 2.214 -18.842 1.00 93.62 88 GLN A CA 1
ATOM 674 C C . GLN A 1 88 ? 1.722 1.735 -19.467 1.00 93.62 88 GLN A C 1
ATOM 676 O O . GLN A 1 88 ? 0.644 2.167 -19.054 1.00 93.62 88 GLN A O 1
ATOM 681 N N . LEU A 1 89 ? 1.793 0.786 -20.407 1.00 94.62 89 LEU A N 1
ATOM 682 C CA . LEU A 1 89 ? 0.604 0.135 -20.956 1.00 94.62 89 LEU A CA 1
ATOM 683 C C . LEU A 1 89 ? -0.175 -0.606 -19.860 1.00 94.62 89 LEU A C 1
ATOM 685 O O . LEU A 1 89 ? -1.400 -0.508 -19.813 1.00 94.62 89 LEU A O 1
ATOM 689 N N . MET A 1 90 ? 0.522 -1.314 -18.961 1.00 95.94 90 MET A N 1
ATOM 690 C CA . MET A 1 90 ? -0.116 -2.048 -17.862 1.00 95.94 90 MET A CA 1
ATOM 691 C C . MET A 1 90 ? -0.801 -1.100 -16.877 1.00 95.94 90 MET A C 1
ATOM 693 O O . MET A 1 90 ? -1.930 -1.349 -16.466 1.00 95.94 90 MET A O 1
ATOM 697 N N . ARG A 1 91 ? -0.161 0.024 -16.543 1.00 93.38 91 ARG A N 1
ATOM 698 C CA . ARG A 1 91 ? -0.742 1.071 -15.700 1.00 93.38 91 ARG A CA 1
ATOM 699 C C . ARG A 1 91 ? -2.082 1.542 -16.259 1.00 93.38 91 ARG A C 1
ATOM 701 O O . ARG A 1 91 ? -3.048 1.608 -15.509 1.00 93.38 91 ARG A O 1
ATOM 708 N N . ARG A 1 92 ? -2.163 1.798 -17.568 1.00 90.44 92 ARG A N 1
ATOM 709 C CA . ARG A 1 92 ? -3.422 2.194 -18.214 1.00 90.44 92 ARG A CA 1
ATOM 710 C C . ARG A 1 92 ? -4.505 1.119 -18.085 1.00 90.44 92 ARG A C 1
ATOM 712 O O . ARG A 1 92 ? -5.658 1.454 -17.849 1.00 90.44 92 ARG A O 1
ATOM 719 N N . GLN A 1 93 ? -4.148 -0.162 -18.207 1.00 87.81 93 GLN A N 1
ATOM 720 C CA . GLN A 1 93 ? -5.096 -1.267 -17.994 1.00 87.81 93 GLN A CA 1
ATOM 721 C C . GLN A 1 93 ? -5.591 -1.328 -16.544 1.00 87.81 93 GLN A C 1
ATOM 723 O O . GLN A 1 93 ? -6.779 -1.527 -16.310 1.00 87.81 93 GLN A O 1
ATOM 728 N N . ILE A 1 94 ? -4.702 -1.104 -15.572 1.00 88.88 94 ILE A N 1
ATOM 729 C CA . ILE A 1 94 ? -5.065 -1.032 -14.151 1.00 88.88 94 ILE A CA 1
ATOM 730 C C . ILE A 1 94 ? -6.016 0.141 -13.895 1.00 88.88 94 ILE A C 1
ATOM 732 O O . ILE A 1 94 ? -7.003 -0.031 -13.187 1.00 88.88 94 ILE A O 1
ATOM 736 N N . GLU A 1 95 ? -5.739 1.312 -14.469 1.00 86.12 95 GLU A N 1
ATOM 737 C CA . GLU A 1 95 ? -6.581 2.505 -14.331 1.00 86.12 95 GLU A CA 1
ATOM 738 C C . GLU A 1 95 ? -7.980 2.275 -14.922 1.00 86.12 95 GLU A C 1
ATOM 740 O O . GLU A 1 95 ? -8.965 2.486 -14.220 1.00 86.12 95 GLU A O 1
ATOM 745 N N . LEU A 1 96 ? -8.076 1.749 -16.150 1.00 83.44 96 LEU A N 1
ATOM 746 C CA . LEU A 1 96 ? -9.358 1.396 -16.779 1.00 83.44 96 LEU A CA 1
ATOM 747 C C . LEU A 1 96 ? -10.133 0.374 -15.948 1.00 83.44 96 LEU A C 1
ATOM 749 O O . LEU A 1 96 ? -11.327 0.533 -15.704 1.00 83.44 96 LEU A O 1
ATOM 753 N N . HIS A 1 97 ? -9.446 -0.658 -15.457 1.00 80.44 97 HIS A N 1
ATOM 754 C CA . HIS A 1 97 ? -10.107 -1.659 -14.641 1.00 80.44 97 HIS A CA 1
ATOM 755 C C . HIS A 1 97 ? -10.574 -1.095 -13.289 1.00 80.44 97 HIS A C 1
ATOM 757 O O . HIS A 1 97 ? -11.646 -1.454 -12.800 1.00 80.44 97 HIS A O 1
ATOM 763 N N . ALA A 1 98 ? -9.801 -0.191 -12.683 1.00 75.75 98 ALA A N 1
ATOM 764 C CA . ALA A 1 98 ? -10.221 0.512 -11.479 1.00 75.75 98 ALA A CA 1
ATOM 765 C C . ALA A 1 98 ? -11.463 1.376 -11.749 1.00 75.75 98 ALA A C 1
ATOM 767 O O . ALA A 1 98 ? -12.375 1.389 -10.928 1.00 75.75 98 ALA A O 1
ATOM 768 N N . GLU A 1 99 ? -11.538 2.060 -12.892 1.00 76.50 99 GLU A N 1
ATOM 769 C CA . GLU A 1 99 ? -12.715 2.842 -13.288 1.00 76.50 99 GLU A CA 1
ATOM 770 C C . GLU A 1 99 ? -13.968 1.968 -13.447 1.00 76.50 99 GLU A C 1
ATOM 772 O O . GLU A 1 99 ? -15.015 2.307 -12.897 1.00 76.50 99 GLU A O 1
ATOM 777 N N . GLU A 1 100 ? -13.856 0.816 -14.113 1.00 73.19 100 GLU A N 1
ATOM 778 C CA . GLU A 1 100 ? -14.951 -0.156 -14.244 1.00 73.19 100 GLU A CA 1
ATOM 779 C C . GLU A 1 100 ? -15.397 -0.721 -12.887 1.00 73.19 100 GLU A C 1
ATOM 781 O O . GLU A 1 100 ? -16.591 -0.855 -12.619 1.00 73.19 100 GLU A O 1
ATOM 786 N N . ALA A 1 101 ? -14.441 -1.047 -12.011 1.00 67.12 101 ALA A N 1
ATOM 787 C CA . ALA A 1 101 ? -14.716 -1.660 -10.715 1.00 67.12 101 ALA A CA 1
ATOM 788 C C . ALA A 1 101 ? -15.288 -0.679 -9.674 1.00 67.12 101 ALA A C 1
ATOM 790 O O . ALA A 1 101 ? -15.976 -1.112 -8.749 1.00 67.12 101 ALA A O 1
ATOM 791 N N . MET A 1 102 ? -14.994 0.622 -9.783 1.00 62.62 102 MET A N 1
ATOM 792 C CA . MET A 1 102 ? -15.377 1.633 -8.784 1.00 62.62 102 MET A CA 1
ATOM 793 C C . MET A 1 102 ? -16.756 2.280 -9.018 1.00 62.62 102 MET A C 1
ATOM 795 O O . MET A 1 102 ? -17.214 3.038 -8.160 1.00 62.62 102 MET A O 1
ATOM 799 N N . GLY A 1 103 ? -17.455 1.986 -10.121 1.00 62.28 103 GLY A N 1
ATOM 800 C CA . GLY A 1 103 ? -18.767 2.586 -10.406 1.00 62.28 103 GLY A CA 1
ATOM 801 C C . GLY A 1 103 ? -18.749 4.129 -10.365 1.00 62.28 103 GLY A C 1
ATOM 802 O O . GLY A 1 103 ? -17.749 4.761 -10.697 1.00 62.28 103 GLY A O 1
ATOM 803 N N . GLN A 1 104 ? -19.855 4.762 -9.946 1.00 53.28 104 GLN A N 1
ATOM 804 C CA . GLN A 1 104 ? -19.985 6.233 -9.889 1.00 53.28 104 GLN A CA 1
ATOM 805 C C . GLN A 1 104 ? -19.207 6.909 -8.742 1.00 53.28 104 GLN A C 1
ATOM 807 O O . GLN A 1 104 ? -19.116 8.137 -8.715 1.00 53.28 104 GLN A O 1
ATOM 812 N N . THR A 1 105 ? -18.635 6.162 -7.795 1.00 61.47 105 THR A N 1
ATOM 813 C CA . THR A 1 105 ? -18.116 6.749 -6.550 1.00 61.47 105 THR A CA 1
ATOM 814 C C . THR A 1 105 ? -16.592 6.733 -6.532 1.00 61.47 105 THR A C 1
ATOM 816 O O . THR A 1 105 ? -15.965 5.793 -6.047 1.00 61.47 105 THR A O 1
ATOM 819 N N . ARG A 1 106 ? -15.969 7.804 -7.037 1.00 69.06 106 ARG A N 1
ATOM 820 C CA . ARG A 1 106 ? -14.521 8.007 -6.881 1.00 69.06 106 ARG A CA 1
ATOM 821 C C . ARG A 1 106 ? -14.206 8.454 -5.448 1.00 69.06 106 ARG A C 1
ATOM 823 O O . ARG A 1 106 ? -14.823 9.411 -4.975 1.00 69.06 106 ARG A O 1
ATOM 830 N N . PRO A 1 107 ? -13.244 7.822 -4.751 1.00 77.56 107 PRO A N 1
ATOM 831 C CA . PRO A 1 107 ? -12.795 8.327 -3.464 1.00 77.56 107 PRO A CA 1
ATOM 832 C C . PRO A 1 107 ? -12.173 9.713 -3.654 1.00 77.56 107 PRO A C 1
ATOM 834 O O . PRO A 1 107 ? -11.360 9.927 -4.557 1.00 77.56 107 PRO A O 1
ATOM 837 N N . ARG A 1 108 ? -12.542 10.664 -2.793 1.00 85.69 108 ARG A N 1
ATOM 838 C CA . ARG A 1 108 ? -11.874 11.965 -2.739 1.00 85.69 108 ARG A CA 1
ATOM 839 C C . ARG A 1 108 ? -10.437 11.745 -2.268 1.00 85.69 108 ARG A C 1
ATOM 841 O O . ARG A 1 108 ? -10.217 11.176 -1.201 1.00 85.69 108 ARG A O 1
ATOM 848 N N . ARG A 1 109 ? -9.466 12.179 -3.071 1.00 87.19 109 ARG A N 1
ATOM 849 C CA . ARG A 1 109 ? -8.042 12.100 -2.735 1.00 87.19 109 ARG A CA 1
ATOM 850 C C . ARG A 1 109 ? -7.587 13.425 -2.139 1.00 87.19 109 ARG A C 1
ATOM 852 O O . ARG A 1 109 ? -7.848 14.475 -2.715 1.00 87.19 109 ARG A O 1
ATOM 859 N N . LEU A 1 110 ? -6.883 13.343 -1.018 1.00 84.00 110 LEU A N 1
ATOM 860 C CA . LEU A 1 110 ? -6.185 14.465 -0.402 1.00 84.00 110 LEU A CA 1
ATOM 861 C C . LEU A 1 110 ? -4.689 14.184 -0.472 1.00 84.00 110 LEU A C 1
ATOM 863 O O . LEU A 1 110 ? -4.245 13.094 -0.104 1.00 84.00 110 LEU A O 1
ATOM 867 N N . GLU A 1 111 ? -3.921 15.137 -0.989 1.00 85.62 111 GLU A N 1
ATOM 868 C CA . GLU A 1 111 ? -2.464 15.052 -0.984 1.00 85.62 111 GLU A CA 1
ATOM 869 C C . GLU A 1 111 ? -1.941 15.609 0.335 1.00 85.62 111 GLU A C 1
ATOM 871 O O . GLU A 1 111 ? -2.097 16.787 0.633 1.00 85.62 111 GLU A O 1
ATOM 876 N N . VAL A 1 112 ? -1.348 14.734 1.145 1.00 85.12 112 VAL A N 1
ATOM 877 C CA . VAL A 1 112 ? -0.876 15.065 2.489 1.00 85.12 112 VAL A CA 1
ATOM 878 C C . VAL A 1 112 ? 0.616 14.787 2.556 1.00 85.12 112 VAL A C 1
ATOM 880 O O . VAL A 1 112 ? 1.049 13.662 2.292 1.00 85.12 112 VAL A O 1
ATOM 883 N N . ASP A 1 113 ? 1.399 15.792 2.948 1.00 84.50 113 ASP A N 1
ATOM 884 C CA . ASP A 1 113 ? 2.770 15.561 3.390 1.00 84.50 113 ASP A CA 1
ATOM 885 C C . ASP A 1 113 ? 2.726 14.763 4.697 1.00 84.50 113 ASP A C 1
ATOM 887 O O . ASP A 1 113 ? 2.290 15.250 5.738 1.00 84.50 113 ASP A O 1
ATOM 891 N N . PHE A 1 114 ? 3.147 13.503 4.631 1.00 80.00 114 PHE A N 1
ATOM 892 C CA . PHE A 1 114 ? 3.111 12.599 5.776 1.00 80.00 114 PHE A CA 1
ATOM 893 C C . PHE A 1 114 ? 4.123 12.975 6.867 1.00 80.00 114 PHE A C 1
ATOM 895 O O . PHE A 1 114 ? 3.938 12.597 8.022 1.00 80.00 114 PHE A O 1
ATOM 902 N N . SER A 1 115 ? 5.189 13.697 6.510 1.00 79.56 115 SER A N 1
ATOM 903 C CA . SER A 1 115 ? 6.195 14.170 7.463 1.00 79.56 115 SER A CA 1
ATOM 904 C C . SER A 1 115 ? 5.743 15.421 8.217 1.00 79.56 115 SER A C 1
ATOM 906 O O . SER A 1 115 ? 6.160 15.631 9.354 1.00 79.56 115 SER A O 1
ATOM 908 N N . ALA A 1 116 ? 4.846 16.206 7.613 1.00 83.75 116 ALA A N 1
ATOM 909 C CA . ALA A 1 116 ? 4.309 17.440 8.172 1.00 83.75 116 ALA A CA 1
ATOM 910 C C . ALA A 1 116 ? 2.830 17.643 7.769 1.00 83.75 116 ALA A C 1
ATOM 912 O O . ALA A 1 116 ? 2.511 18.524 6.961 1.00 83.75 116 ALA A O 1
ATOM 913 N N . PRO A 1 117 ? 1.896 16.833 8.303 1.00 83.62 117 PRO A N 1
ATOM 914 C CA . PRO A 1 117 ? 0.488 16.949 7.950 1.00 83.62 117 PRO A CA 1
ATOM 915 C C . PRO A 1 117 ? -0.089 18.276 8.452 1.00 83.62 117 PRO A C 1
ATOM 917 O O . PRO A 1 117 ? -0.032 18.598 9.634 1.00 83.62 117 PRO A O 1
ATOM 920 N N . GLN A 1 118 ? -0.679 19.058 7.547 1.00 88.50 118 GLN A N 1
ATOM 921 C CA . GLN A 1 118 ? -1.322 20.316 7.926 1.00 88.50 118 GLN A CA 1
ATOM 922 C C . GLN A 1 118 ? -2.614 20.082 8.742 1.00 88.50 118 GLN A C 1
ATOM 924 O O . GLN A 1 118 ? -3.370 19.159 8.421 1.00 88.50 118 GLN A O 1
ATOM 929 N N . PRO A 1 119 ? -2.950 20.957 9.716 1.00 90.62 119 PRO A N 1
ATOM 930 C CA . PRO A 1 119 ? -4.132 20.801 10.578 1.00 90.62 119 PRO A CA 1
ATOM 931 C C . PRO A 1 119 ? -5.463 20.633 9.834 1.00 90.62 119 PRO A C 1
ATOM 933 O O . PRO A 1 119 ? -6.368 19.933 10.297 1.00 90.62 119 PRO A O 1
ATOM 936 N N . HIS A 1 120 ? -5.595 21.258 8.662 1.00 90.88 120 HIS A N 1
ATOM 937 C CA . HIS A 1 120 ? -6.810 21.170 7.859 1.00 90.88 120 HIS A CA 1
ATOM 938 C C . HIS A 1 120 ? -7.011 19.765 7.258 1.00 90.88 120 HIS A C 1
ATOM 940 O O . HIS A 1 120 ? -8.145 19.300 7.205 1.00 90.88 120 HIS A O 1
ATOM 946 N N . HIS A 1 121 ? -5.936 19.046 6.903 1.00 90.75 121 HIS A N 1
ATOM 947 C CA . HIS A 1 121 ? -6.020 17.663 6.416 1.00 90.75 121 HIS A CA 1
ATOM 948 C C . HIS A 1 121 ? -6.527 16.707 7.499 1.00 90.75 121 HIS A C 1
ATOM 950 O O . HIS A 1 121 ? -7.358 15.840 7.231 1.00 90.75 121 HIS A O 1
ATOM 956 N N . ILE A 1 122 ? -6.037 16.879 8.731 1.00 91.44 122 ILE A N 1
ATOM 957 C CA . ILE A 1 122 ? -6.458 16.084 9.892 1.00 91.44 122 ILE A CA 1
ATOM 958 C C . ILE A 1 122 ? -7.938 16.337 10.176 1.00 91.44 122 ILE A C 1
ATOM 960 O O . ILE A 1 122 ? -8.719 15.396 10.309 1.00 91.44 122 ILE A O 1
ATOM 964 N N . SER A 1 123 ? -8.324 17.614 10.191 1.00 92.75 123 SER A N 1
ATOM 965 C CA . SER A 1 123 ? -9.702 18.028 10.451 1.00 92.75 123 SER A CA 1
ATOM 966 C C . SER A 1 123 ? -10.665 17.504 9.393 1.00 92.75 123 SER A C 1
ATOM 968 O O . SER A 1 123 ? -11.746 17.021 9.725 1.00 92.75 123 SER A O 1
ATOM 970 N N . GLU A 1 124 ? -10.264 17.536 8.124 1.00 92.00 124 GLU A N 1
ATOM 971 C CA . GLU A 1 124 ? -11.061 16.995 7.029 1.00 92.00 124 GLU A CA 1
ATOM 972 C C . GLU A 1 124 ? -11.233 15.472 7.144 1.00 92.00 124 GLU A C 1
ATOM 974 O O . GLU A 1 124 ? -12.355 14.971 7.058 1.00 92.00 124 GLU A O 1
ATOM 979 N N . ALA A 1 125 ? -10.156 14.728 7.416 1.00 92.12 125 ALA A N 1
ATOM 980 C CA . ALA A 1 125 ? -10.226 13.280 7.608 1.00 92.12 125 ALA A CA 1
ATOM 981 C C . ALA A 1 125 ? -11.131 12.899 8.793 1.00 92.12 125 ALA A C 1
ATOM 983 O O . ALA A 1 125 ? -11.978 12.009 8.665 1.00 92.12 125 ALA A O 1
ATOM 984 N N . ALA A 1 126 ? -11.005 13.600 9.922 1.00 93.00 126 ALA A N 1
ATOM 985 C CA . ALA A 1 126 ? -11.828 13.366 11.103 1.00 93.00 126 ALA A CA 1
ATOM 986 C C . ALA A 1 126 ? -13.312 13.688 10.837 1.00 93.00 126 ALA A C 1
ATOM 988 O O . ALA A 1 126 ? -14.196 12.898 11.174 1.00 93.00 126 ALA A O 1
ATOM 989 N N . GLN A 1 127 ? -13.606 14.790 10.133 1.00 93.12 127 GLN A N 1
ATOM 990 C CA . GLN A 1 127 ? -14.967 15.122 9.691 1.00 93.12 127 GLN A CA 1
ATOM 991 C C . GLN A 1 127 ? -15.549 14.055 8.755 1.00 93.12 127 GLN A C 1
ATOM 993 O O . GLN A 1 127 ? -16.712 13.680 8.909 1.00 93.12 127 GLN A O 1
ATOM 998 N N . CYS A 1 128 ? -14.757 13.518 7.821 1.00 92.62 128 CYS A N 1
ATOM 999 C CA . CYS A 1 128 ? -15.198 12.427 6.955 1.00 92.62 128 CYS A CA 1
ATOM 1000 C C . CYS A 1 128 ? -15.581 11.175 7.756 1.00 92.62 128 CYS A C 1
ATOM 1002 O O . CYS A 1 128 ? -16.621 10.573 7.468 1.00 92.62 128 CYS A O 1
ATOM 1004 N N . ILE A 1 129 ? -14.784 10.802 8.763 1.00 93.75 129 ILE A N 1
ATOM 1005 C CA . ILE A 1 129 ? -15.079 9.665 9.647 1.00 93.75 129 ILE A CA 1
ATOM 1006 C C . ILE A 1 129 ? -16.362 9.924 10.446 1.00 93.75 129 ILE A C 1
ATOM 1008 O O . ILE A 1 129 ? -17.257 9.077 10.433 1.00 93.75 129 ILE A O 1
ATOM 1012 N N . ARG A 1 130 ? -16.505 11.109 11.060 1.00 92.12 130 ARG A N 1
ATOM 1013 C CA . ARG A 1 130 ? -17.716 11.506 11.808 1.00 92.12 130 ARG A CA 1
ATOM 1014 C C . ARG A 1 130 ? -18.974 11.535 10.937 1.00 92.12 130 ARG A C 1
ATOM 1016 O O . ARG A 1 130 ? -20.053 11.195 11.407 1.00 92.12 130 ARG A O 1
ATOM 1023 N N . ALA A 1 131 ? -18.843 11.862 9.652 1.00 92.38 131 ALA A N 1
ATOM 1024 C CA . ALA A 1 131 ? -19.930 11.782 8.674 1.00 92.38 131 ALA A CA 1
ATOM 1025 C C . ALA A 1 131 ? -20.284 10.336 8.252 1.00 92.38 131 ALA A C 1
ATOM 1027 O O . ALA A 1 131 ? -21.120 10.130 7.371 1.00 92.38 131 ALA A O 1
ATOM 1028 N N . GLY A 1 132 ? -19.660 9.317 8.854 1.00 91.44 132 GLY A N 1
ATOM 1029 C CA . GLY A 1 132 ? -19.943 7.907 8.592 1.00 91.44 132 GLY A CA 1
ATOM 1030 C C . GLY A 1 132 ? -19.263 7.349 7.337 1.00 91.44 132 GLY A C 1
ATOM 1031 O O . GLY A 1 132 ? -19.758 6.372 6.749 1.00 91.44 132 GLY A O 1
ATOM 1032 N N . ASN A 1 133 ? -18.157 7.962 6.904 1.00 91.81 133 ASN A N 1
ATOM 1033 C CA . ASN A 1 133 ? -17.338 7.494 5.784 1.00 91.81 133 ASN A CA 1
ATOM 1034 C C . ASN A 1 133 ? -16.093 6.734 6.262 1.00 91.81 133 ASN A C 1
ATOM 1036 O O . ASN A 1 133 ? -15.743 6.739 7.440 1.00 91.81 133 ASN A O 1
ATOM 1040 N N . VAL A 1 134 ? -15.435 6.056 5.321 1.00 91.94 134 VAL A N 1
ATOM 1041 C CA . VAL A 1 134 ? -14.181 5.330 5.546 1.00 91.94 134 VAL A CA 1
ATOM 1042 C C . VAL A 1 134 ? -13.049 6.127 4.910 1.00 91.94 134 VAL A C 1
ATOM 1044 O O . VAL A 1 134 ? -13.159 6.529 3.752 1.00 91.94 134 VAL A O 1
ATOM 1047 N N . VAL A 1 135 ? -11.961 6.334 5.645 1.00 92.62 135 VAL A N 1
ATOM 1048 C CA . VAL A 1 135 ? -10.778 7.064 5.176 1.00 92.62 135 VAL A CA 1
ATOM 1049 C C . VAL A 1 135 ? -9.598 6.103 5.090 1.00 92.62 135 VAL A C 1
ATOM 1051 O O . VAL A 1 135 ? -9.321 5.361 6.030 1.00 92.62 135 VAL A O 1
ATOM 1054 N N . ALA A 1 136 ? -8.888 6.100 3.963 1.00 91.00 136 ALA A N 1
ATOM 1055 C CA . ALA A 1 136 ? -7.618 5.394 3.839 1.00 91.00 136 ALA A CA 1
ATOM 1056 C C . ALA A 1 136 ? -6.480 6.325 4.275 1.00 91.00 136 ALA A C 1
ATOM 1058 O O . ALA A 1 136 ? -6.267 7.366 3.659 1.00 91.00 136 ALA A O 1
ATOM 1059 N N . VAL A 1 137 ? -5.747 5.956 5.325 1.00 86.62 137 VAL A N 1
ATOM 1060 C CA . VAL A 1 137 ? -4.656 6.764 5.891 1.00 86.62 137 VAL A CA 1
ATOM 1061 C C . VAL A 1 137 ? -3.391 5.922 5.974 1.00 86.62 137 VAL A C 1
ATOM 1063 O O . VAL A 1 137 ? -3.433 4.738 6.315 1.00 86.62 137 VAL A O 1
ATOM 1066 N N . ARG A 1 138 ? -2.242 6.521 5.663 1.00 81.56 138 ARG A N 1
ATOM 1067 C CA . ARG A 1 138 ? -0.944 5.873 5.857 1.00 81.56 138 ARG A CA 1
ATOM 1068 C C . ARG A 1 138 ? -0.645 5.754 7.355 1.00 81.56 138 ARG A C 1
ATOM 1070 O O . ARG A 1 138 ? -0.743 6.731 8.088 1.00 81.56 138 ARG A O 1
ATOM 1077 N N . THR A 1 139 ? -0.266 4.564 7.806 1.00 74.19 139 THR A N 1
ATOM 1078 C CA . THR A 1 139 ? 0.288 4.337 9.151 1.00 74.19 139 THR A CA 1
ATOM 1079 C C . THR A 1 139 ? 1.807 4.177 9.070 1.00 74.19 139 THR A C 1
ATOM 1081 O O . THR A 1 139 ? 2.387 4.167 7.985 1.00 74.19 139 THR A O 1
ATOM 1084 N N . ASP A 1 140 ? 2.452 4.006 10.219 1.00 71.50 140 ASP A N 1
ATOM 1085 C CA . ASP A 1 140 ? 3.867 3.645 10.367 1.00 71.50 140 ASP A CA 1
ATOM 1086 C C . ASP A 1 140 ? 4.253 2.330 9.659 1.00 71.50 140 ASP A C 1
ATOM 1088 O O . ASP A 1 140 ? 5.427 2.113 9.379 1.00 71.50 140 ASP A O 1
ATOM 1092 N N . THR A 1 141 ? 3.282 1.469 9.323 1.00 67.06 141 THR A N 1
ATOM 1093 C CA . THR A 1 141 ? 3.533 0.164 8.679 1.00 67.06 141 THR A CA 1
ATOM 1094 C C . THR A 1 141 ? 3.024 0.100 7.236 1.00 67.06 141 THR A C 1
ATOM 1096 O O . THR A 1 141 ? 3.797 -0.130 6.311 1.00 67.06 141 THR A O 1
ATOM 1099 N N . LEU A 1 142 ? 1.727 0.324 7.022 1.00 78.62 142 LEU A N 1
ATOM 1100 C CA . LEU A 1 142 ? 1.053 0.296 5.717 1.00 78.62 142 LEU A CA 1
ATOM 1101 C C . LEU A 1 142 ? -0.132 1.271 5.718 1.00 78.62 142 LEU A C 1
ATOM 1103 O O . LEU A 1 142 ? -0.403 1.946 6.710 1.00 78.62 142 LEU A O 1
ATOM 1107 N N . TYR A 1 143 ? -0.879 1.339 4.622 1.00 81.69 143 TYR A N 1
ATOM 1108 C CA . TYR A 1 143 ? -2.179 2.005 4.636 1.00 81.69 143 TYR A CA 1
ATOM 1109 C C . TYR A 1 143 ? -3.187 1.226 5.490 1.00 81.69 143 TYR A C 1
ATOM 1111 O O . TYR A 1 143 ? -3.343 0.012 5.353 1.00 81.69 143 TYR A O 1
ATOM 1119 N N . GLY A 1 144 ? -3.882 1.945 6.367 1.00 85.06 144 GLY A N 1
ATOM 1120 C CA . GLY A 1 144 ? -5.030 1.468 7.124 1.00 85.06 144 GLY A CA 1
ATOM 1121 C C . GLY A 1 144 ? -6.320 2.092 6.596 1.00 85.06 144 GLY A C 1
ATOM 1122 O O . GLY A 1 144 ? -6.327 3.235 6.150 1.00 85.06 144 GLY A O 1
ATOM 1123 N N . LEU A 1 145 ? -7.421 1.341 6.665 1.00 89.50 145 LEU A N 1
ATOM 1124 C CA . LEU A 1 145 ? -8.762 1.911 6.533 1.00 89.50 145 LEU A CA 1
ATOM 1125 C C . LEU A 1 145 ? -9.253 2.279 7.929 1.00 89.50 145 LEU A C 1
ATOM 1127 O O . LEU A 1 145 ? -9.309 1.408 8.800 1.00 89.50 145 LEU A O 1
ATOM 1131 N N . MET A 1 146 ? -9.592 3.547 8.118 1.00 91.75 146 MET A N 1
ATOM 1132 C CA . MET A 1 146 ? -10.099 4.118 9.356 1.00 91.75 146 MET A CA 1
ATOM 1133 C C . MET A 1 146 ? -11.572 4.469 9.191 1.00 91.75 146 MET A C 1
ATOM 1135 O O . MET A 1 146 ? -11.985 5.038 8.181 1.00 91.75 146 MET A O 1
ATOM 1139 N N . ALA A 1 147 ? -12.361 4.110 10.190 1.00 93.88 147 ALA A N 1
ATOM 1140 C CA . ALA A 1 147 ? -13.761 4.470 10.308 1.00 93.88 147 ALA A CA 1
ATOM 1141 C C . ALA A 1 147 ? -14.139 4.436 11.792 1.00 93.88 147 ALA A C 1
ATOM 1143 O O . ALA A 1 147 ? -13.405 3.862 12.600 1.00 93.88 147 ALA A O 1
ATOM 1144 N N . ASP A 1 148 ? -15.283 5.013 12.142 1.00 93.81 148 ASP A N 1
ATOM 1145 C CA . ASP A 1 148 ? -15.790 4.975 13.510 1.00 93.81 148 ASP A CA 1
ATOM 1146 C C . ASP A 1 148 ? -16.056 3.519 13.939 1.00 93.81 148 ASP A C 1
ATOM 1148 O O . ASP A 1 148 ? -16.869 2.820 13.325 1.00 93.81 148 ASP A O 1
ATOM 1152 N N . ALA A 1 149 ? -15.343 3.065 14.974 1.00 93.12 149 ALA A N 1
ATOM 1153 C CA . ALA A 1 149 ? -15.424 1.711 15.523 1.00 93.12 149 ALA A CA 1
ATOM 1154 C C . ALA A 1 149 ? -16.631 1.502 16.459 1.00 93.12 149 ALA A C 1
ATOM 1156 O O . ALA A 1 149 ? -16.944 0.365 16.822 1.00 93.12 149 ALA A O 1
ATOM 1157 N N . THR A 1 150 ? -17.317 2.578 16.847 1.00 92.75 150 THR A N 1
ATOM 1158 C CA . THR A 1 150 ? -18.521 2.538 17.690 1.00 92.75 150 THR A CA 1
ATOM 1159 C C . THR A 1 150 ? -19.798 2.352 16.863 1.00 92.75 150 THR A C 1
ATOM 1161 O O . THR A 1 150 ? -20.823 1.904 17.374 1.00 92.75 150 THR A O 1
ATOM 1164 N N . CYS A 1 151 ? -19.733 2.610 15.552 1.00 92.69 151 CYS A N 1
ATOM 1165 C CA . CYS A 1 151 ? -20.871 2.539 14.644 1.00 92.69 151 CYS A CA 1
ATOM 1166 C C . CYS A 1 151 ? -20.850 1.264 13.777 1.00 92.69 151 CYS A C 1
ATOM 1168 O O . CYS A 1 151 ? -20.019 1.075 12.891 1.00 92.69 151 CYS A O 1
ATOM 1170 N N . SER A 1 152 ? -21.839 0.381 13.954 1.00 91.44 152 SER A N 1
ATOM 1171 C CA . SER A 1 152 ? -21.947 -0.858 13.163 1.00 91.44 152 SER A CA 1
ATOM 1172 C C . SER A 1 152 ? -22.026 -0.618 11.648 1.00 91.44 152 SER A C 1
ATOM 1174 O O . SER A 1 152 ? -21.505 -1.417 10.870 1.00 91.44 152 SER A O 1
ATOM 1176 N N . LYS A 1 153 ? -22.644 0.485 11.193 1.00 91.62 153 LYS A N 1
ATOM 1177 C CA . LYS A 1 153 ? -22.766 0.796 9.755 1.00 91.62 153 LYS A CA 1
ATOM 1178 C C . LYS A 1 153 ? -21.398 1.061 9.120 1.00 91.62 153 LYS A C 1
ATOM 1180 O O . LYS A 1 153 ? -21.121 0.545 8.042 1.00 91.62 153 LYS A O 1
ATOM 1185 N N . THR A 1 154 ? -20.544 1.847 9.773 1.00 92.38 154 THR A N 1
ATOM 1186 C CA . THR A 1 154 ? -19.189 2.155 9.286 1.00 92.38 154 THR A CA 1
ATOM 1187 C C . THR A 1 154 ? -18.281 0.940 9.361 1.00 92.38 154 THR A C 1
ATOM 1189 O O . THR A 1 154 ? -17.542 0.677 8.415 1.00 92.38 154 THR A O 1
ATOM 1192 N N . VAL A 1 155 ? -18.383 0.143 10.427 1.00 91.19 155 VAL A N 1
ATOM 1193 C CA . VAL A 1 155 ? -17.611 -1.097 10.557 1.00 91.19 155 VAL A CA 1
ATOM 1194 C C . VAL A 1 155 ? -17.942 -2.071 9.424 1.00 91.19 155 VAL A C 1
ATOM 1196 O O . VAL A 1 155 ? -17.027 -2.587 8.782 1.00 91.19 155 VAL A O 1
ATOM 1199 N N . ARG A 1 156 ? -19.226 -2.275 9.102 1.00 89.75 156 ARG A N 1
ATOM 1200 C CA . ARG A 1 156 ? -19.637 -3.132 7.973 1.00 89.75 156 ARG A CA 1
ATOM 1201 C C . ARG A 1 156 ? -19.082 -2.643 6.636 1.00 89.75 156 ARG A C 1
ATOM 1203 O O . ARG A 1 156 ? -18.525 -3.455 5.903 1.00 89.75 156 ARG A O 1
ATOM 1210 N N . LYS A 1 157 ? -19.104 -1.327 6.374 1.00 89.50 157 LYS A N 1
ATOM 1211 C CA . LYS A 1 157 ? -18.455 -0.742 5.183 1.00 89.50 157 LYS A CA 1
ATOM 1212 C C . LYS A 1 157 ? -16.967 -1.109 5.103 1.00 89.50 157 LYS A C 1
ATOM 1214 O O . LYS A 1 157 ? -16.470 -1.420 4.026 1.00 89.50 157 LYS A O 1
ATOM 1219 N N . VAL A 1 158 ? -16.239 -1.116 6.226 1.00 90.06 158 VAL A N 1
ATOM 1220 C CA . VAL A 1 158 ? -14.823 -1.536 6.245 1.00 90.06 158 VAL A CA 1
ATOM 1221 C C . VAL A 1 158 ? -14.668 -3.024 5.907 1.00 90.06 158 VAL A C 1
ATOM 1223 O O . VAL A 1 158 ? -13.745 -3.378 5.172 1.00 90.06 158 VAL A O 1
ATOM 1226 N N . TYR A 1 159 ? -15.548 -3.901 6.405 1.00 88.00 159 TYR A N 1
ATOM 1227 C CA . TYR A 1 159 ? -15.539 -5.327 6.042 1.00 88.00 159 TYR A CA 1
ATOM 1228 C C . TYR A 1 159 ? -15.795 -5.540 4.546 1.00 88.00 159 TYR A C 1
ATOM 1230 O O . TYR A 1 159 ? -15.054 -6.294 3.911 1.00 88.00 159 TYR A O 1
ATOM 1238 N N . GLU A 1 160 ? -16.790 -4.846 3.988 1.00 86.88 160 GLU A N 1
ATOM 1239 C CA . GLU A 1 160 ? -17.130 -4.875 2.560 1.00 86.88 160 GLU A CA 1
ATOM 1240 C C . GLU A 1 160 ? -15.947 -4.412 1.701 1.00 86.88 160 GLU A C 1
ATOM 1242 O O . GLU A 1 160 ? -15.503 -5.141 0.812 1.00 86.88 160 GLU A O 1
ATOM 1247 N N . LEU A 1 161 ? -15.357 -3.255 2.026 1.00 85.88 161 LEU A N 1
ATOM 1248 C CA . LEU A 1 161 ? -14.200 -2.704 1.312 1.00 85.88 161 LEU A CA 1
ATOM 1249 C C . LEU A 1 161 ? -12.974 -3.620 1.382 1.00 85.88 161 LEU A C 1
ATOM 1251 O O . LEU A 1 161 ? -12.254 -3.769 0.397 1.00 85.88 161 LEU A O 1
ATOM 1255 N N . LYS A 1 162 ? -12.733 -4.269 2.529 1.00 82.06 162 LYS A N 1
ATOM 1256 C CA . LYS A 1 162 ? -11.635 -5.237 2.680 1.00 82.06 162 LYS A CA 1
ATOM 1257 C C . LYS A 1 162 ? -11.948 -6.612 2.089 1.00 82.06 162 LYS A C 1
ATOM 1259 O O . LYS A 1 162 ? -11.072 -7.475 2.145 1.00 82.06 162 LYS A O 1
ATOM 1264 N N . ARG A 1 163 ? -13.169 -6.846 1.582 1.00 82.38 163 ARG A N 1
ATOM 1265 C CA . ARG A 1 163 ? -13.675 -8.174 1.179 1.00 82.38 163 ARG A CA 1
ATOM 1266 C C . ARG A 1 163 ? -13.384 -9.235 2.249 1.00 82.38 163 ARG A C 1
ATOM 1268 O O . ARG A 1 163 ? -12.949 -10.350 1.959 1.00 82.38 163 ARG A O 1
ATOM 1275 N N . ARG A 1 164 ? -13.533 -8.853 3.519 1.00 77.44 164 ARG A N 1
ATOM 1276 C CA . ARG A 1 164 ? -13.127 -9.667 4.668 1.00 77.44 164 ARG A CA 1
ATOM 1277 C C . ARG A 1 164 ? -14.274 -10.591 5.062 1.00 77.44 164 ARG A C 1
ATOM 1279 O O . ARG A 1 164 ? -15.400 -10.136 5.221 1.00 77.44 164 ARG A O 1
ATOM 1286 N N . ALA A 1 165 ? -13.980 -11.876 5.263 1.00 74.19 165 ALA A N 1
ATOM 1287 C CA . ALA A 1 165 ? -14.959 -12.819 5.798 1.00 74.19 165 ALA A CA 1
ATOM 1288 C C . ALA A 1 165 ? -15.491 -12.337 7.160 1.00 74.19 165 ALA A C 1
ATOM 1290 O O . ALA A 1 165 ? -14.716 -11.866 8.002 1.00 74.19 165 ALA A O 1
ATOM 1291 N N . ALA A 1 166 ? -16.801 -12.474 7.368 1.00 67.31 166 ALA A N 1
ATOM 1292 C CA . ALA A 1 166 ? -17.437 -12.166 8.642 1.00 67.31 166 ALA A CA 1
ATOM 1293 C C . ALA A 1 166 ? -16.786 -12.982 9.777 1.00 67.31 166 ALA A C 1
ATOM 1295 O O . ALA A 1 166 ? -16.444 -14.150 9.595 1.00 67.31 166 ALA A O 1
ATOM 1296 N N . GLY A 1 167 ? -16.574 -12.352 10.936 1.00 67.31 167 GLY A N 1
ATOM 1297 C CA . GLY A 1 167 ? -16.029 -13.011 12.130 1.00 67.31 167 GLY A CA 1
ATOM 1298 C C . GLY A 1 167 ? -14.507 -12.952 12.306 1.00 67.31 167 GLY A C 1
ATOM 1299 O O . GLY A 1 167 ? -14.020 -13.406 13.335 1.00 67.31 167 GLY A O 1
ATOM 1300 N N . LYS A 1 168 ? -13.737 -12.372 11.369 1.00 75.94 168 LYS A N 1
ATOM 1301 C CA . LYS A 1 168 ? -12.323 -12.020 11.612 1.00 75.94 168 LYS A CA 1
ATOM 1302 C C . LYS A 1 168 ? -12.232 -10.597 12.176 1.00 75.94 168 LYS A C 1
ATOM 1304 O O . LYS A 1 168 ? -12.334 -9.670 11.367 1.00 75.94 168 LYS A O 1
ATOM 1309 N N . PRO A 1 169 ? -11.953 -10.401 13.478 1.00 78.94 169 PRO A N 1
ATOM 1310 C CA . PRO A 1 169 ? -12.014 -9.084 14.107 1.00 78.94 169 PRO A CA 1
ATOM 1311 C C . PRO A 1 169 ? -11.112 -8.064 13.410 1.00 78.94 169 PRO A C 1
ATOM 1313 O O . PRO A 1 169 ? -10.072 -8.413 12.829 1.00 78.94 169 PRO A O 1
ATOM 1316 N N . LEU A 1 170 ? -11.538 -6.804 13.439 1.00 86.44 170 LEU A N 1
ATOM 1317 C CA . LEU A 1 170 ? -10.750 -5.663 12.986 1.00 86.44 170 LEU A CA 1
ATOM 1318 C C . LEU A 1 170 ? -9.979 -5.084 14.175 1.00 86.44 170 LEU A C 1
ATOM 1320 O O . LEU A 1 170 ? -10.478 -5.069 15.295 1.00 86.44 170 LEU A O 1
ATOM 1324 N N . SER A 1 171 ? -8.768 -4.592 13.924 1.00 89.38 171 SER A N 1
ATOM 1325 C CA . SER A 1 171 ? -8.021 -3.830 14.924 1.00 89.38 171 SER A CA 1
ATOM 1326 C C . SER A 1 171 ? -8.607 -2.428 15.069 1.00 89.38 171 SER A C 1
ATOM 1328 O O . SER A 1 171 ? -8.854 -1.763 14.060 1.00 89.38 171 SER A O 1
ATOM 1330 N N . VAL A 1 172 ? -8.751 -1.963 16.304 1.00 91.56 172 VAL A N 1
ATOM 1331 C CA . VAL A 1 172 ? -9.173 -0.606 16.649 1.00 91.56 172 VAL A CA 1
ATOM 1332 C C . VAL A 1 172 ? -7.931 0.232 16.942 1.00 91.56 172 VAL A C 1
ATOM 1334 O O . VAL A 1 172 ? -7.106 -0.133 17.781 1.00 91.56 172 VAL A O 1
ATOM 1337 N N . LEU A 1 173 ? -7.785 1.345 16.224 1.00 92.44 173 LEU A N 1
ATOM 1338 C CA . LEU A 1 173 ? -6.774 2.351 16.538 1.00 92.44 173 LEU A CA 1
ATOM 1339 C C . LEU A 1 173 ? -7.352 3.337 17.551 1.00 92.44 173 LEU A C 1
ATOM 1341 O O . LEU A 1 173 ? -8.507 3.739 17.429 1.00 92.44 173 LEU A O 1
ATOM 1345 N N . ILE A 1 174 ? -6.533 3.731 18.516 1.00 92.75 174 ILE A N 1
ATOM 1346 C CA . ILE A 1 174 ? -6.874 4.684 19.576 1.00 92.75 174 ILE A CA 1
ATOM 1347 C C . ILE A 1 174 ? -5.791 5.766 19.667 1.00 92.75 174 ILE A C 1
ATOM 1349 O O . ILE A 1 174 ? -4.635 5.517 19.311 1.00 92.75 174 ILE A O 1
ATOM 1353 N N . ALA A 1 175 ? -6.163 6.970 20.103 1.00 92.94 175 ALA A N 1
ATOM 1354 C CA . ALA A 1 175 ? -5.252 8.116 20.131 1.00 92.94 175 ALA A CA 1
ATOM 1355 C C . ALA A 1 175 ? -4.231 8.035 21.276 1.00 92.94 175 ALA A C 1
ATOM 1357 O O . ALA A 1 175 ? -3.055 8.358 21.083 1.00 92.94 175 ALA A O 1
ATOM 1358 N N . ASP A 1 176 ? -4.676 7.588 22.449 1.00 93.44 176 ASP A N 1
ATOM 1359 C CA . ASP A 1 176 ? -3.902 7.600 23.685 1.00 93.44 176 ASP A CA 1
ATOM 1360 C C . ASP A 1 176 ? -4.373 6.528 24.686 1.00 93.44 176 ASP A C 1
ATOM 1362 O O . ASP A 1 176 ? -5.280 5.734 24.423 1.00 93.44 176 ASP A O 1
ATOM 1366 N N . MET A 1 177 ? -3.707 6.490 25.843 1.00 93.12 177 MET A N 1
ATOM 1367 C CA . MET A 1 177 ? -3.988 5.537 26.914 1.00 93.12 177 MET A CA 1
ATOM 1368 C C . MET A 1 177 ? -5.352 5.771 27.582 1.00 93.12 177 MET A C 1
ATOM 1370 O O . ME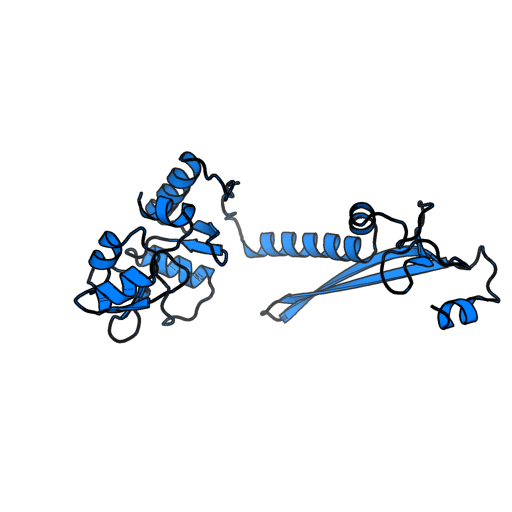T A 1 177 ? -5.992 4.806 27.992 1.00 93.12 177 MET A O 1
ATOM 1374 N N . ALA A 1 178 ? -5.824 7.018 27.668 1.00 92.75 178 ALA A N 1
ATOM 1375 C CA . ALA A 1 178 ? -7.118 7.318 28.277 1.00 92.75 178 ALA A CA 1
ATOM 1376 C C . ALA A 1 178 ? -8.250 6.700 27.445 1.00 92.75 178 ALA A C 1
ATOM 1378 O O . ALA A 1 178 ? -9.073 5.950 27.970 1.00 92.75 178 ALA A O 1
ATOM 1379 N N . MET A 1 179 ? -8.205 6.890 26.124 1.00 93.38 179 MET A N 1
ATOM 1380 C CA . MET A 1 179 ? -9.129 6.247 25.193 1.00 93.38 179 MET A CA 1
ATOM 1381 C C . MET A 1 179 ? -9.014 4.713 25.234 1.00 93.38 179 MET A C 1
ATOM 1383 O O . MET A 1 179 ? -10.022 4.013 25.129 1.00 93.38 179 MET A O 1
ATOM 1387 N N . ALA A 1 180 ? -7.805 4.165 25.426 1.00 93.06 180 ALA A N 1
ATOM 1388 C CA . ALA A 1 180 ? -7.594 2.722 25.592 1.00 93.06 180 ALA A CA 1
ATOM 1389 C C . ALA A 1 180 ? -8.398 2.148 26.762 1.00 93.06 180 ALA A C 1
ATOM 1391 O O . ALA A 1 180 ? -9.034 1.099 26.638 1.00 93.06 180 ALA A O 1
ATOM 1392 N N . GLU A 1 181 ? -8.376 2.851 27.891 1.00 93.19 181 GLU A N 1
ATOM 1393 C CA . GLU A 1 181 ? -9.078 2.459 29.108 1.00 93.19 181 GLU A CA 1
ATOM 1394 C C . GLU A 1 181 ? -10.599 2.595 28.959 1.00 93.19 181 GLU A C 1
ATOM 1396 O O . GLU A 1 181 ? -11.347 1.845 29.582 1.00 93.19 181 GLU A O 1
ATOM 1401 N N . GLU A 1 182 ? -11.101 3.482 28.102 1.00 92.38 182 GLU A N 1
ATOM 1402 C CA . GLU A 1 182 ? -12.536 3.570 27.797 1.00 92.38 182 GLU A CA 1
ATOM 1403 C C . GLU A 1 182 ? -13.042 2.381 26.969 1.00 92.38 182 GLU A C 1
ATOM 1405 O O . GLU A 1 182 ? -14.179 1.928 27.150 1.00 92.38 182 GLU A O 1
ATOM 1410 N N . VAL A 1 183 ? -12.207 1.848 26.071 1.00 93.19 183 VAL A N 1
ATOM 1411 C CA . VAL A 1 183 ? -12.596 0.772 25.143 1.00 93.19 183 VAL A CA 1
ATOM 1412 C C . VAL A 1 183 ? -12.259 -0.629 25.646 1.00 93.19 183 VAL A C 1
ATOM 1414 O O . VAL A 1 183 ? -12.905 -1.595 25.231 1.00 93.19 183 VAL A O 1
ATOM 1417 N N . ALA A 1 184 ? -11.288 -0.770 26.549 1.00 94.56 184 ALA A N 1
ATOM 1418 C CA . ALA A 1 184 ? -10.803 -2.060 27.023 1.00 94.56 184 ALA A CA 1
ATOM 1419 C C . ALA A 1 184 ? -10.474 -2.068 28.523 1.00 94.56 184 ALA A C 1
ATOM 1421 O O . ALA A 1 184 ? -10.194 -1.046 29.143 1.00 94.56 184 ALA A O 1
ATOM 1422 N N . VAL A 1 185 ? -10.510 -3.256 29.125 1.00 94.50 185 VAL A N 1
ATOM 1423 C CA . VAL A 1 185 ? -10.094 -3.468 30.517 1.00 94.50 185 VAL A CA 1
ATOM 1424 C C . VAL A 1 185 ? -8.565 -3.477 30.585 1.00 94.50 185 VAL A C 1
ATOM 1426 O O . VAL A 1 185 ? -7.928 -4.393 30.063 1.00 94.50 185 VAL A O 1
ATOM 1429 N N . ILE A 1 186 ? -7.979 -2.461 31.226 1.00 94.00 186 ILE A N 1
ATOM 1430 C CA . ILE A 1 186 ? -6.526 -2.295 31.369 1.00 94.00 186 ILE A CA 1
ATOM 1431 C C . ILE A 1 186 ? -6.179 -1.973 32.827 1.00 94.00 186 ILE A C 1
ATOM 1433 O O . ILE A 1 186 ? -6.270 -0.832 33.289 1.00 94.00 186 ILE A O 1
ATOM 1437 N N . GLU A 1 187 ? -5.782 -3.006 33.566 1.00 92.06 187 GLU A N 1
ATOM 1438 C CA . GLU A 1 187 ? -5.593 -2.958 35.018 1.00 92.06 187 GLU A CA 1
ATOM 1439 C C . GLU A 1 187 ? -4.332 -3.727 35.440 1.00 92.06 187 GLU A C 1
ATOM 1441 O O . GLU A 1 187 ? -3.873 -4.636 34.740 1.00 92.06 187 GLU A O 1
ATOM 1446 N N . GLY A 1 188 ? -3.762 -3.353 36.590 1.00 91.94 188 GLY A N 1
ATOM 1447 C CA . GLY A 1 188 ? -2.587 -4.004 37.177 1.00 91.94 188 GLY A CA 1
ATOM 1448 C C . GLY A 1 188 ? -1.433 -4.176 36.184 1.00 91.94 188 GLY A C 1
ATOM 1449 O O . GLY A 1 188 ? -1.085 -3.252 35.453 1.00 91.94 188 GLY A O 1
ATOM 1450 N N . ARG A 1 189 ? -0.885 -5.395 36.108 1.00 90.25 189 ARG A N 1
ATOM 1451 C CA . ARG A 1 189 ? 0.258 -5.734 35.238 1.00 90.25 189 ARG A CA 1
ATOM 1452 C C . ARG A 1 189 ? 0.002 -5.486 33.748 1.00 90.25 189 ARG A C 1
ATOM 1454 O O . ARG A 1 189 ? 0.950 -5.258 33.003 1.00 90.25 189 ARG A O 1
ATOM 1461 N N . THR A 1 190 ? -1.255 -5.532 33.298 1.00 92.19 190 THR A N 1
ATOM 1462 C CA . THR A 1 190 ? -1.598 -5.249 31.897 1.00 92.19 190 THR A CA 1
ATOM 1463 C C . THR A 1 190 ? -1.337 -3.787 31.562 1.00 92.19 190 THR A C 1
ATOM 1465 O O . THR A 1 190 ? -0.855 -3.506 30.470 1.00 92.19 190 THR A O 1
ATOM 1468 N N . ARG A 1 191 ? -1.596 -2.867 32.503 1.00 93.88 191 ARG A N 1
ATOM 1469 C CA . ARG A 1 191 ? -1.312 -1.434 32.341 1.00 93.88 191 ARG A CA 1
ATOM 1470 C C . ARG A 1 191 ? 0.182 -1.187 32.139 1.00 93.88 191 ARG A C 1
ATOM 1472 O O . ARG A 1 191 ? 0.557 -0.484 31.205 1.00 93.88 191 ARG A O 1
ATOM 1479 N N . ASP A 1 192 ? 1.016 -1.821 32.959 1.00 91.56 192 ASP A N 1
ATOM 1480 C CA . ASP A 1 192 ? 2.474 -1.692 32.865 1.00 91.56 192 ASP A CA 1
ATOM 1481 C C . ASP A 1 192 ? 2.994 -2.243 31.528 1.00 91.56 192 ASP A C 1
ATOM 1483 O O . ASP A 1 192 ? 3.796 -1.603 30.847 1.00 91.56 192 ASP A O 1
ATOM 1487 N N . ALA A 1 193 ? 2.486 -3.408 31.108 1.00 91.19 193 ALA A N 1
ATOM 1488 C CA . ALA A 1 193 ? 2.877 -4.039 29.852 1.00 91.19 193 ALA A CA 1
ATOM 1489 C C . ALA A 1 193 ? 2.467 -3.211 28.624 1.00 91.19 193 ALA A C 1
ATOM 1491 O O . ALA A 1 193 ? 3.278 -3.021 27.719 1.00 91.19 193 ALA A O 1
ATOM 1492 N N . VAL A 1 194 ? 1.229 -2.701 28.579 1.00 94.06 194 VAL A N 1
ATOM 1493 C CA . VAL A 1 194 ? 0.776 -1.889 27.437 1.00 94.06 194 VAL A CA 1
ATOM 1494 C C . VAL A 1 194 ? 1.510 -0.547 27.402 1.00 94.06 194 VAL A C 1
ATOM 1496 O O . VAL A 1 194 ? 1.889 -0.108 26.322 1.00 94.06 194 VAL A O 1
ATOM 1499 N N . GLY A 1 195 ? 1.792 0.063 28.561 1.00 92.69 195 GLY A N 1
ATOM 1500 C CA . GLY A 1 195 ? 2.536 1.323 28.657 1.00 92.69 195 GLY A CA 1
ATOM 1501 C C . GLY A 1 195 ? 3.988 1.212 28.186 1.00 92.69 195 GLY A C 1
ATOM 1502 O O . GLY A 1 195 ? 4.536 2.175 27.662 1.00 92.69 195 GLY A O 1
ATOM 1503 N N . ALA A 1 196 ? 4.603 0.033 28.308 1.00 93.00 196 ALA A N 1
ATOM 1504 C CA . ALA A 1 196 ? 5.938 -0.226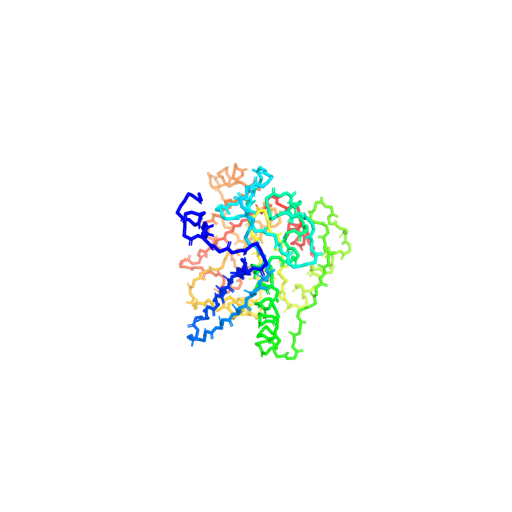 27.768 1.00 93.00 196 ALA A CA 1
ATOM 1505 C C . ALA A 1 196 ? 5.952 -0.463 26.243 1.00 93.00 196 ALA A C 1
ATOM 1507 O O . ALA A 1 196 ? 6.998 -0.322 25.610 1.00 93.00 196 ALA A O 1
ATOM 1508 N N . LEU A 1 197 ? 4.817 -0.853 25.649 1.00 93.06 197 LEU A N 1
ATOM 1509 C CA . LEU A 1 197 ? 4.707 -1.237 24.234 1.00 93.06 197 LEU A CA 1
ATOM 1510 C C . LEU A 1 197 ? 4.054 -0.164 23.353 1.00 93.06 197 LEU A C 1
ATOM 1512 O O . LEU A 1 197 ? 4.254 -0.164 22.135 1.00 93.06 197 LEU A O 1
ATOM 1516 N N . TRP A 1 198 ? 3.247 0.717 23.942 1.00 93.69 198 TRP A N 1
ATOM 1517 C CA . TRP A 1 198 ? 2.508 1.763 23.245 1.00 93.69 198 TRP A CA 1
ATOM 1518 C C . TRP A 1 198 ? 2.965 3.165 23.650 1.00 93.69 198 TRP A C 1
ATOM 1520 O O . TRP A 1 198 ? 3.200 3.399 24.832 1.00 93.69 198 TRP A O 1
ATOM 1530 N N . PRO A 1 199 ? 2.999 4.129 22.708 1.00 93.31 199 PRO A N 1
ATOM 1531 C CA . PRO A 1 199 ? 2.677 4.020 21.274 1.00 93.31 199 PRO A CA 1
ATOM 1532 C C . PRO A 1 199 ? 3.683 3.189 20.460 1.00 93.31 199 PRO A C 1
ATOM 1534 O O . PRO A 1 199 ? 4.885 3.270 20.690 1.00 93.31 199 PRO A O 1
ATOM 1537 N N . GLY A 1 200 ? 3.220 2.421 19.467 1.00 87.75 200 GLY A N 1
ATOM 1538 C CA . GLY A 1 200 ? 4.120 1.558 18.696 1.00 87.75 200 GLY A CA 1
ATOM 1539 C C . GLY A 1 200 ? 3.454 0.635 17.669 1.00 87.75 200 GLY A C 1
ATOM 1540 O O . GLY A 1 200 ? 2.256 0.746 17.386 1.00 87.75 200 GLY A O 1
ATOM 1541 N N . PRO A 1 201 ? 4.230 -0.298 17.086 1.00 87.00 201 PRO A N 1
ATOM 1542 C CA . PRO A 1 201 ? 3.753 -1.201 16.044 1.00 87.00 201 PRO A CA 1
ATOM 1543 C C . PRO A 1 201 ? 2.919 -2.377 16.570 1.00 87.00 201 PRO A C 1
ATOM 1545 O O . PRO A 1 201 ? 2.343 -3.136 15.789 1.00 87.00 201 PRO A O 1
ATOM 1548 N N . VAL A 1 202 ? 2.852 -2.546 17.891 1.00 90.19 202 VAL A N 1
ATOM 1549 C CA . VAL A 1 202 ? 2.245 -3.711 18.534 1.00 90.19 202 VAL A CA 1
ATOM 1550 C C . VAL A 1 202 ? 0.735 -3.529 18.648 1.00 90.19 202 VAL A C 1
ATOM 1552 O O . VAL A 1 202 ? 0.254 -2.475 19.042 1.00 90.19 202 VAL A O 1
ATOM 1555 N N . THR A 1 203 ? -0.027 -4.567 18.313 1.00 91.94 203 THR A N 1
ATOM 1556 C CA . THR A 1 203 ? -1.472 -4.640 18.584 1.00 91.94 203 THR A CA 1
ATOM 1557 C C . THR A 1 203 ? -1.688 -5.630 19.719 1.00 91.94 203 THR A C 1
ATOM 1559 O O . THR A 1 203 ? -1.142 -6.730 19.669 1.00 91.94 203 THR A O 1
ATOM 1562 N N . ILE A 1 204 ? -2.466 -5.253 20.730 1.00 94.06 204 ILE A N 1
ATOM 1563 C CA . ILE A 1 204 ? -2.703 -6.065 21.931 1.00 94.06 204 ILE A CA 1
ATOM 1564 C C . ILE A 1 204 ? -4.183 -6.424 21.975 1.00 94.06 204 ILE A C 1
ATOM 1566 O O . ILE A 1 204 ? -5.046 -5.576 21.745 1.00 94.06 204 ILE A O 1
ATOM 1570 N N . VAL A 1 205 ? -4.473 -7.696 22.236 1.00 94.69 205 VAL A N 1
ATOM 1571 C CA . VAL A 1 205 ? -5.841 -8.197 22.387 1.00 94.69 205 VAL A CA 1
ATOM 1572 C C . VAL A 1 205 ? -6.232 -8.108 23.858 1.00 94.69 205 VAL A C 1
ATOM 1574 O O . VAL A 1 205 ? -5.551 -8.666 24.714 1.00 94.69 205 VAL A O 1
ATOM 1577 N N . LEU A 1 206 ? -7.313 -7.390 24.140 1.00 94.56 206 LEU A N 1
ATOM 1578 C CA . LEU A 1 206 ? -7.802 -7.087 25.484 1.00 94.56 206 LEU A CA 1
ATOM 1579 C C . LEU A 1 206 ? -9.296 -7.402 25.591 1.00 94.56 206 LEU A C 1
ATOM 1581 O O . LEU A 1 206 ? -9.985 -7.532 24.581 1.00 94.56 206 LEU A O 1
ATOM 1585 N N . THR A 1 207 ? -9.825 -7.482 26.807 1.00 94.69 207 THR A N 1
ATOM 1586 C CA . THR A 1 207 ? -11.273 -7.609 27.031 1.00 94.69 207 THR A CA 1
ATOM 1587 C C . THR A 1 207 ? -11.961 -6.269 26.777 1.00 94.69 207 THR A C 1
ATOM 1589 O O . THR A 1 207 ? -11.601 -5.264 27.389 1.00 94.69 207 THR A O 1
ATOM 1592 N N . ALA A 1 208 ? -12.964 -6.238 25.897 1.00 93.31 208 ALA A N 1
ATOM 1593 C CA . ALA A 1 208 ? -13.639 -5.005 25.500 1.00 93.31 208 ALA A CA 1
ATOM 1594 C C . ALA A 1 208 ? -14.675 -4.519 26.527 1.00 93.31 208 ALA A C 1
ATOM 1596 O O . ALA A 1 208 ? -15.485 -5.296 27.052 1.00 93.31 208 ALA A O 1
ATOM 1597 N N . ARG A 1 209 ? -14.734 -3.198 26.724 1.00 90.94 209 ARG A N 1
ATOM 1598 C CA . ARG A 1 209 ? -15.839 -2.500 27.402 1.00 90.94 209 ARG A CA 1
ATOM 1599 C C . ARG A 1 209 ? -17.029 -2.303 26.439 1.00 90.94 209 ARG A C 1
ATOM 1601 O O . ARG A 1 209 ? -16.975 -2.672 25.269 1.00 90.94 209 ARG A O 1
ATOM 1608 N N . ARG A 1 210 ? -18.176 -1.815 26.935 1.00 78.00 210 ARG A N 1
ATOM 1609 C CA . ARG A 1 210 ? -19.459 -1.747 26.185 1.00 78.00 210 ARG A CA 1
ATOM 1610 C C . ARG A 1 210 ? -19.600 -0.525 25.248 1.00 78.00 210 ARG A C 1
ATOM 1612 O O . ARG A 1 210 ? -20.715 -0.070 25.031 1.00 78.00 210 ARG A O 1
ATOM 1619 N N . SER A 1 211 ? -18.507 -0.006 24.696 1.00 81.62 211 SER A N 1
ATOM 1620 C CA . SER A 1 211 ? -18.489 1.210 23.857 1.00 81.62 211 SER A CA 1
ATOM 1621 C C . SER A 1 211 ? -18.315 0.946 22.354 1.00 81.62 211 SER A C 1
ATOM 1623 O O . SER A 1 211 ? -18.474 1.859 21.550 1.00 81.62 211 SER A O 1
ATOM 1625 N N . LEU A 1 212 ? -18.005 -0.291 21.957 1.00 89.00 212 LEU A N 1
ATOM 1626 C CA . LEU A 1 212 ? -17.667 -0.642 20.575 1.00 89.00 212 LEU A CA 1
ATOM 1627 C C . LEU A 1 212 ? -18.795 -1.387 19.853 1.00 89.00 212 LEU A C 1
ATOM 1629 O O . LEU A 1 212 ? -19.578 -2.112 20.474 1.00 89.00 212 LEU A O 1
ATOM 1633 N N . ALA A 1 213 ? -18.829 -1.261 18.523 1.00 89.50 213 ALA A N 1
ATOM 1634 C CA . ALA A 1 213 ? -19.730 -2.036 17.681 1.00 89.50 213 ALA A CA 1
ATOM 1635 C C . ALA A 1 213 ? -19.456 -3.541 17.829 1.00 89.50 213 ALA A C 1
ATOM 1637 O O . ALA A 1 213 ? -18.313 -3.986 17.920 1.00 89.50 213 ALA A O 1
ATOM 1638 N N . THR A 1 214 ? -20.502 -4.361 17.798 1.00 88.19 214 THR A N 1
ATOM 1639 C CA . THR A 1 214 ? -20.364 -5.815 17.975 1.00 88.19 214 THR A CA 1
ATOM 1640 C C . THR A 1 214 ? -19.472 -6.472 16.919 1.00 88.19 214 THR A C 1
ATOM 1642 O O . THR A 1 214 ? -18.802 -7.456 17.205 1.00 88.19 214 THR A O 1
ATOM 1645 N N . GLU A 1 215 ? -19.417 -5.906 15.713 1.00 88.75 215 GLU A N 1
ATOM 1646 C CA . GLU A 1 215 ? -18.673 -6.426 14.566 1.00 88.75 215 GLU A CA 1
ATOM 1647 C C . GLU A 1 215 ? -17.147 -6.250 14.667 1.00 88.75 215 GLU A C 1
ATOM 1649 O O . GLU A 1 215 ? -16.408 -6.900 13.919 1.00 88.75 215 GLU A O 1
ATOM 1654 N N . VAL A 1 216 ? -16.655 -5.376 15.557 1.00 89.44 216 VAL A N 1
ATOM 1655 C CA . VAL A 1 216 ? -15.211 -5.280 15.843 1.00 89.44 216 VAL A CA 1
ATOM 1656 C C . VAL A 1 216 ? -14.758 -6.254 16.929 1.00 89.44 216 VAL A C 1
ATOM 1658 O O . VAL A 1 216 ? -13.561 -6.506 17.047 1.00 89.44 216 VAL A O 1
ATOM 1661 N N . LEU A 1 217 ? -15.687 -6.824 17.698 1.00 90.44 217 LEU A N 1
ATOM 1662 C CA . LEU A 1 217 ? -15.364 -7.730 18.795 1.00 90.44 217 LEU A CA 1
ATOM 1663 C C . LEU A 1 217 ? -15.033 -9.137 18.281 1.00 90.44 217 LEU A C 1
ATOM 1665 O O . LEU A 1 217 ? -15.643 -9.644 17.339 1.00 90.44 217 LEU A O 1
ATOM 1669 N N . GLY A 1 218 ? -14.054 -9.771 18.919 1.00 87.31 218 GLY A N 1
ATOM 1670 C CA . GLY A 1 218 ? -13.702 -11.172 18.730 1.00 87.31 218 GLY A CA 1
ATOM 1671 C C . GLY A 1 218 ? -14.407 -12.109 19.703 1.00 87.31 218 GLY A C 1
ATOM 1672 O O . GLY A 1 218 ? -15.359 -11.740 20.397 1.00 87.31 218 GLY A O 1
ATOM 1673 N N . ALA A 1 219 ? -13.905 -13.345 19.761 1.00 84.62 219 ALA A N 1
ATOM 1674 C CA . ALA A 1 219 ? -14.356 -14.342 20.727 1.00 84.62 219 ALA A CA 1
ATOM 1675 C C . ALA A 1 219 ? -14.264 -13.790 22.157 1.00 84.62 219 ALA A C 1
ATOM 1677 O O . ALA A 1 219 ? -13.379 -12.986 22.460 1.00 84.62 219 ALA A O 1
ATOM 1678 N N . GLU A 1 220 ? -15.207 -14.192 23.011 1.00 86.62 220 GLU A N 1
ATOM 1679 C CA . GLU A 1 220 ? -15.250 -13.796 24.428 1.00 86.62 220 GLU A CA 1
ATOM 1680 C C . GLU A 1 220 ? -15.235 -12.271 24.653 1.00 86.62 220 GLU A C 1
ATOM 1682 O O . GLU A 1 220 ? -14.787 -11.783 25.686 1.00 86.62 220 GLU A O 1
ATOM 1687 N N . ARG A 1 221 ? -15.755 -11.497 23.685 1.00 88.56 221 ARG A N 1
ATOM 1688 C CA . ARG A 1 221 ? -15.757 -10.022 23.701 1.00 88.56 221 ARG A CA 1
ATOM 1689 C C . ARG A 1 221 ? -14.350 -9.415 23.767 1.00 88.56 221 ARG A C 1
ATOM 1691 O O . ARG A 1 221 ? -14.159 -8.349 24.350 1.00 88.56 221 ARG A O 1
ATOM 1698 N N . SER A 1 222 ? -13.368 -10.076 23.167 1.00 92.50 222 SER A N 1
ATOM 1699 C CA . SER A 1 222 ? -12.033 -9.507 22.986 1.00 92.50 222 SER A CA 1
ATOM 1700 C C . SER A 1 222 ? -12.022 -8.393 21.929 1.00 92.50 222 SER A C 1
ATOM 1702 O O . SER A 1 222 ? -12.840 -8.378 21.010 1.00 92.50 222 SER A O 1
ATOM 1704 N N . VAL A 1 223 ? -11.087 -7.454 22.040 1.00 94.12 223 VAL A N 1
ATOM 1705 C CA . VAL A 1 223 ? -10.816 -6.401 21.055 1.00 94.12 223 VAL A CA 1
ATOM 1706 C C . VAL A 1 223 ? -9.311 -6.275 20.847 1.00 94.12 223 VAL A C 1
ATOM 1708 O O . VAL A 1 223 ? -8.539 -6.266 21.801 1.00 94.12 223 VAL A O 1
ATOM 1711 N N . ALA A 1 224 ? -8.886 -6.185 19.588 1.00 93.81 224 ALA A N 1
ATOM 1712 C CA . ALA A 1 224 ? -7.501 -5.910 19.225 1.00 93.81 224 ALA A CA 1
ATOM 1713 C C . ALA A 1 224 ? -7.300 -4.393 19.134 1.00 93.81 224 ALA A C 1
ATOM 1715 O O . ALA A 1 224 ? -7.884 -3.754 18.262 1.00 93.81 224 ALA A O 1
ATOM 1716 N N . VAL A 1 225 ? -6.492 -3.821 20.020 1.00 94.06 225 VAL A N 1
ATOM 1717 C CA . VAL A 1 225 ? -6.296 -2.370 20.155 1.00 94.06 225 VAL A CA 1
ATOM 1718 C C . VAL A 1 225 ? -4.846 -2.012 19.834 1.00 94.06 225 VAL A C 1
ATOM 1720 O O . VAL A 1 225 ? -3.953 -2.839 20.020 1.00 94.06 225 VAL A O 1
ATOM 1723 N N . ARG A 1 226 ? -4.595 -0.804 19.319 1.00 92.88 226 ARG A N 1
ATOM 1724 C CA . ARG A 1 226 ? -3.243 -0.264 19.109 1.00 92.88 226 ARG A CA 1
ATOM 1725 C C . ARG A 1 226 ? -3.233 1.259 19.188 1.00 92.88 226 ARG A C 1
ATOM 1727 O O . ARG A 1 226 ? -4.054 1.906 18.542 1.00 92.88 226 ARG A O 1
ATOM 1734 N N . ILE A 1 227 ? -2.238 1.813 19.881 1.00 93.25 227 ILE A N 1
ATOM 1735 C CA . ILE A 1 227 ? -1.871 3.231 19.772 1.00 93.25 227 ILE A CA 1
ATOM 1736 C C . ILE A 1 227 ? -0.728 3.338 18.744 1.00 93.25 227 ILE A C 1
ATOM 1738 O O . ILE A 1 227 ? 0.388 2.901 19.042 1.00 93.25 227 ILE A O 1
ATOM 1742 N N . PRO A 1 228 ? -0.968 3.849 17.522 1.00 90.31 228 PRO A N 1
ATOM 1743 C CA . PRO A 1 228 ? 0.077 3.957 16.506 1.00 90.31 228 PRO A CA 1
ATOM 1744 C C . PRO A 1 228 ? 1.094 5.046 1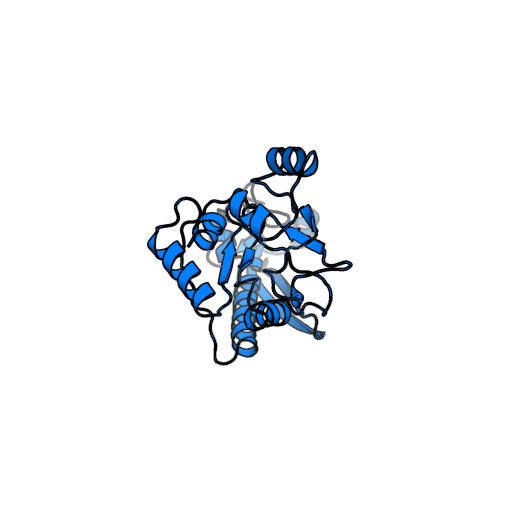6.876 1.00 90.31 228 PRO A C 1
ATOM 1746 O O . PRO A 1 228 ? 0.731 6.085 17.417 1.00 90.31 228 PRO A O 1
ATOM 1749 N N . SER A 1 229 ? 2.375 4.850 16.555 1.00 89.25 229 SER A N 1
ATOM 1750 C CA . SER A 1 229 ? 3.412 5.871 16.796 1.00 89.25 229 SER A CA 1
ATOM 1751 C C . SER A 1 229 ? 3.260 7.083 15.866 1.00 89.25 229 SER A C 1
ATOM 1753 O O . SER A 1 229 ? 3.504 8.221 16.278 1.00 89.25 229 SER A O 1
ATOM 1755 N N . ALA A 1 230 ? 2.790 6.849 14.635 1.00 85.75 230 ALA A N 1
ATOM 1756 C CA . ALA A 1 230 ? 2.532 7.886 13.643 1.00 85.75 230 ALA A CA 1
ATOM 1757 C C . ALA A 1 230 ? 1.561 8.951 14.177 1.00 85.75 230 ALA A C 1
ATOM 1759 O O . ALA A 1 230 ? 0.512 8.628 14.738 1.00 85.75 230 ALA A O 1
ATOM 1760 N N . ALA A 1 231 ? 1.917 10.220 13.980 1.00 86.06 231 ALA A N 1
ATOM 1761 C CA . ALA A 1 231 ? 1.148 11.359 14.470 1.00 86.06 231 ALA A CA 1
ATOM 1762 C C . ALA A 1 231 ? -0.202 11.487 13.748 1.00 86.06 231 ALA A C 1
ATOM 1764 O O . ALA A 1 231 ? -1.238 11.552 14.400 1.00 86.06 231 ALA A O 1
ATOM 1765 N N . LEU A 1 232 ? -0.206 11.382 12.412 1.00 87.94 232 LEU A N 1
ATOM 1766 C CA . LEU A 1 232 ? -1.402 11.592 11.589 1.00 87.94 232 LEU A CA 1
ATOM 1767 C C . LEU A 1 232 ? -2.618 10.740 12.023 1.00 87.94 232 LEU A C 1
ATOM 1769 O O . LEU A 1 232 ? -3.668 11.325 12.273 1.00 87.94 232 LEU A O 1
ATOM 1773 N N . PRO A 1 233 ? -2.537 9.400 12.178 1.00 89.06 233 PRO A N 1
ATOM 1774 C CA . PRO A 1 233 ? -3.679 8.628 12.668 1.00 89.06 233 PRO A CA 1
ATOM 1775 C C . PRO A 1 233 ? -4.114 9.020 14.083 1.00 89.06 233 PRO A C 1
ATOM 1777 O O . PRO A 1 233 ? -5.312 9.090 14.331 1.00 89.06 233 PRO A O 1
ATOM 1780 N N . ARG A 1 234 ? -3.174 9.294 15.002 1.00 90.12 234 ARG A N 1
ATOM 1781 C CA . ARG A 1 234 ? -3.506 9.691 16.381 1.00 90.12 234 ARG A CA 1
ATOM 1782 C C . ARG A 1 234 ? -4.234 11.027 16.422 1.00 90.12 234 ARG A C 1
ATOM 1784 O O . ARG A 1 234 ? -5.248 11.133 17.098 1.00 90.12 234 ARG A O 1
ATOM 1791 N N . GLU A 1 235 ? -3.754 12.010 15.669 1.00 91.06 235 GLU A N 1
ATOM 1792 C CA . GLU A 1 235 ? -4.363 13.339 15.587 1.00 91.06 235 GLU A CA 1
ATOM 1793 C C . GLU A 1 235 ? -5.746 13.298 14.930 1.00 91.06 235 GLU A C 1
ATOM 1795 O O . GLU A 1 235 ? -6.640 14.018 15.358 1.00 91.06 235 GLU A O 1
ATOM 1800 N N . VAL A 1 236 ? -5.956 12.417 13.943 1.00 91.56 236 VAL A N 1
ATOM 1801 C CA . VAL A 1 236 ? -7.288 12.190 13.356 1.00 91.56 236 VAL A CA 1
ATOM 1802 C C . VAL A 1 236 ? -8.244 11.549 14.366 1.00 91.56 236 VAL A C 1
ATOM 1804 O O . VAL A 1 236 ? -9.405 11.933 14.406 1.00 91.56 236 VAL A O 1
ATOM 1807 N N . ILE A 1 237 ? -7.781 10.580 15.166 1.00 91.31 237 ILE A N 1
ATOM 1808 C CA . ILE A 1 237 ? -8.612 9.893 16.174 1.00 91.31 237 ILE A CA 1
ATOM 1809 C C . ILE A 1 237 ? -8.942 10.815 17.356 1.00 91.31 237 ILE A C 1
ATOM 1811 O O . ILE A 1 237 ? -10.004 10.679 17.952 1.00 91.31 237 ILE A O 1
ATOM 1815 N N . ALA A 1 238 ? -8.041 11.737 17.697 1.00 88.88 238 ALA A N 1
ATOM 1816 C CA . ALA A 1 238 ? -8.213 12.663 18.812 1.00 88.88 238 ALA A CA 1
ATOM 1817 C C . ALA A 1 238 ? -9.259 13.770 18.557 1.00 88.88 238 ALA A C 1
ATOM 1819 O O . ALA A 1 238 ? -9.599 14.492 19.494 1.00 88.88 238 ALA A O 1
ATOM 1820 N N . GLN A 1 239 ? -9.746 13.929 17.318 1.00 88.44 239 GLN A N 1
ATOM 1821 C CA . GLN A 1 239 ? -10.790 14.895 16.951 1.00 88.44 239 GLN A CA 1
ATOM 1822 C C . GLN A 1 239 ? -12.172 14.252 16.851 1.00 88.44 239 GLN A C 1
ATOM 1824 O O . GLN A 1 239 ? -13.153 14.942 17.199 1.00 88.44 239 GLN A O 1
#

Radius of gyration: 26.9 Å; chains: 1; bounding box: 54×37×79 Å

Foldseek 3Di:
DVVVLVVCVPPDQVRQKDKDKDKDWDADPVGDIDIFIFMFIFGFANDFDADADDDRQRGGDTPPDPDGNRRDDPVVCCCHHRVNRRVVVVVVVVVVVCPVVVPPDDDDDDDADLVDGDPVVLVVLLVCQVVLHWDFDQAPPGTDIDHDQQDPSSLVVRCVVVVHDQQPADEAEEQDDVRVVQFFPQDDPSVVVLVVDPPDDDWDKGATDPRGDPRNAHPPRIHTYHHHPRPSVNSSNVD

InterPro domains:
  IPR002637 RdgB/HAM1 [PF01725] (7-91)
  IPR002637 RdgB/HAM1 [cd00515] (8-93)
  IPR006070 Threonylcarbamoyl-AMP synthase-like domain [PF01300] (128-238)
  IPR006070 Threonylcarbamoyl-AMP synthase-like domain [PS51163] (119-239)
  IPR017945 DHBP synthase RibB-like alpha/beta domain superfamily [SSF55821] (112-236)
  IPR029001 Inosine triphosphate pyrophosphatase-like [G3DSA:3.90.950.10] (1-96)
  IPR029001 Inosine triphosphate pyrophosphatase-like [SSF52972] (3-93)
  IPR050156 Threonylcarbamoyl-AMP synthase, SUA5 [PTHR17490] (101-238)

pLDDT: mean 89.19, std 7.27, range [53.28, 97.81]

Organism: NCBI:txid412755

Sequence (239 aa):
NSLLRRQLDAVADGERSAQFVCVAALAFPDGRLYTTRGECRGVILREGRGSGGFGYDPLFLPDGYDETFAEMDPETKNRVSHRAVAMQLMRRQIELHAEEAMGQTRPRRLEVDFSAPQPHHISEAAQCIRAGNVVAVRTDTLYGLMADATCSKTVRKVYELKRRAAGKPLSVLIADMAMAEEVAVIEGRTRDAVGALWPGPVTIVLTARRSLATEVLGAERSVAVRIPSAALPREVIAQ

Secondary structure (DSSP, 8-state):
-HHHHHHHTTS-GGG-EEEEEEEEEEE-TTS-EEEEEEEEEEEE-SS---S-SSTTGGGEEETT-SS-TTTS-HHHHHHHSHHHHHHHHHHHHHHHHHHHHHTT-PPPP----SSS--HHHHHHHHHHHHTT--EEEE-SSSEEEE--SS-HHHHHHHHHHTTPPTTSPPEEE-SSHHHHHHHB---THHHHHHHHH-SSS--EEEEBPTTS-GGG--GGGEEEEE--S-HHHHHHHT-